Protein AF-A0A2S4PYL5-F1 (afdb_monomer_lite)

Sequence (313 aa):
MLFSLAKVALTSIFATKAASTGLELEQSILTQQAYYDCGSWIVDESLIQNLLYANGMYIENYAVSFQELLYDLEENYWKLIIPEHLCTPKPIHHTRPGSIFYVIIDKLRQIVDVVAQMKNGHYIKCKRVDKSTPESSNLDQNEYSYECGHELFSHEIVQMSANLALAYKGKNKLYLSPYSGPLYSPELDYLMYPLSREKNLHYTGKKPESTYFVVISRAGKIIDVIAKLRRGDFIKCARTTKVPPDIDSDDDLRLGYLCGVLFFDINHLKRTANLAKVKFLKQERRIFPKIYLDDSFTGYLYPLLPNGMFYGG

pLDDT: mean 82.72, std 15.96, range [39.06, 98.06]

Radius of gyration: 27.29 Å; chains: 1; bounding box: 116×65×49 Å

Structure (mmCIF, N/CA/C/O backbone):
data_AF-A0A2S4PYL5-F1
#
_entry.id   AF-A0A2S4PYL5-F1
#
loop_
_atom_site.group_PDB
_atom_site.id
_atom_site.type_symbol
_atom_site.label_atom_id
_atom_site.label_alt_id
_atom_site.label_comp_id
_atom_site.label_asym_id
_atom_site.label_entity_id
_atom_site.label_seq_id
_atom_site.pdbx_PDB_ins_code
_atom_site.Cartn_x
_atom_site.Cartn_y
_atom_site.Cartn_z
_atom_site.occupancy
_atom_site.B_iso_or_equiv
_atom_site.auth_seq_id
_atom_site.auth_comp_id
_atom_site.auth_asym_id
_atom_site.auth_atom_id
_atom_site.pdbx_PDB_model_num
ATOM 1 N N . MET A 1 1 ? -90.545 3.531 16.460 1.00 39.12 1 MET A N 1
ATOM 2 C CA . MET A 1 1 ? -89.912 3.580 15.123 1.00 39.12 1 MET A CA 1
ATOM 3 C C . MET A 1 1 ? -88.452 3.190 15.338 1.00 39.12 1 MET A C 1
ATOM 5 O O . MET A 1 1 ? -87.753 3.956 15.975 1.00 39.12 1 MET A O 1
ATOM 9 N N . LEU A 1 2 ? -88.119 1.895 15.330 1.00 44.12 2 LEU A N 1
ATOM 10 C CA . LEU A 1 2 ? -87.659 1.075 14.187 1.00 44.12 2 LEU A CA 1
ATOM 11 C C . LEU A 1 2 ? -86.358 1.587 13.538 1.00 44.12 2 LEU A C 1
ATOM 13 O O . LEU A 1 2 ? -86.291 2.764 13.222 1.00 44.12 2 LEU A O 1
ATOM 17 N N . PHE A 1 3 ? -85.424 0.642 13.326 1.00 39.06 3 PHE A N 1
ATOM 18 C CA . PHE A 1 3 ? -84.109 0.651 12.642 1.00 39.06 3 PHE A CA 1
ATOM 19 C C . PHE A 1 3 ? -82.916 0.482 13.600 1.00 39.06 3 PHE A C 1
ATOM 21 O O . PHE A 1 3 ? -82.817 1.186 14.592 1.00 39.06 3 PHE A O 1
ATOM 28 N N . SER A 1 4 ? -81.925 -0.381 13.371 1.00 45.03 4 SER A N 1
ATOM 29 C CA . SER A 1 4 ? -81.760 -1.553 12.501 1.00 45.03 4 SER A CA 1
ATOM 30 C C . SER A 1 4 ? -80.464 -2.223 12.982 1.00 45.03 4 SER A C 1
ATOM 32 O O . SER A 1 4 ? -79.415 -1.582 12.994 1.00 45.03 4 SER A O 1
ATOM 34 N N . LEU A 1 5 ? -80.526 -3.478 13.428 1.00 46.25 5 LEU A N 1
ATOM 35 C CA . LEU A 1 5 ? -79.355 -4.267 13.824 1.00 46.25 5 LEU A CA 1
ATOM 36 C C . LEU A 1 5 ? -78.730 -4.884 12.566 1.00 46.25 5 LEU A C 1
ATOM 38 O O . LEU A 1 5 ? -79.245 -5.864 12.029 1.00 46.25 5 LEU A O 1
ATOM 42 N N . ALA A 1 6 ? -77.620 -4.319 12.095 1.00 47.50 6 ALA A N 1
ATOM 43 C CA . ALA A 1 6 ? -76.823 -4.900 11.021 1.00 47.50 6 ALA A CA 1
ATOM 44 C C . ALA A 1 6 ? -75.985 -6.074 11.560 1.00 47.50 6 ALA A C 1
ATOM 46 O O . ALA A 1 6 ? -74.983 -5.885 12.248 1.00 47.50 6 ALA A O 1
ATOM 47 N N . LYS A 1 7 ? -76.404 -7.305 11.246 1.00 44.97 7 LYS A N 1
ATOM 48 C CA . LYS A 1 7 ? -75.592 -8.519 11.400 1.00 44.97 7 LYS A CA 1
ATOM 49 C C . LYS A 1 7 ? -74.571 -8.580 10.263 1.00 44.97 7 LYS A C 1
ATOM 51 O O . LYS A 1 7 ? -74.937 -8.864 9.127 1.00 44.97 7 LYS A O 1
ATOM 56 N N . VAL A 1 8 ? -73.298 -8.354 10.573 1.00 54.03 8 VAL A N 1
ATOM 57 C CA . VAL A 1 8 ? -72.185 -8.659 9.665 1.00 54.03 8 VAL A CA 1
ATOM 58 C C . VAL A 1 8 ? -71.783 -10.115 9.893 1.00 54.03 8 VAL A C 1
ATOM 60 O O . VAL A 1 8 ? -71.223 -10.461 10.930 1.00 54.03 8 VAL A O 1
ATOM 63 N N . ALA A 1 9 ? -72.120 -10.982 8.940 1.00 50.25 9 ALA A N 1
ATOM 64 C CA . ALA A 1 9 ? -71.656 -12.362 8.901 1.00 50.25 9 ALA A CA 1
ATOM 65 C C . ALA A 1 9 ? -70.258 -12.398 8.265 1.00 50.25 9 ALA A C 1
ATOM 67 O O . ALA A 1 9 ? -70.121 -12.259 7.051 1.00 50.25 9 ALA A O 1
ATOM 68 N N . LEU A 1 10 ? -69.219 -12.560 9.089 1.00 53.78 10 LEU A N 1
ATOM 69 C CA . LEU A 1 10 ? -67.855 -12.790 8.617 1.00 53.78 10 LEU A CA 1
ATOM 70 C C . LEU A 1 10 ? -67.715 -14.272 8.239 1.00 53.78 10 LEU A C 1
ATOM 72 O O . LEU A 1 10 ? -67.708 -15.152 9.098 1.00 53.78 10 LEU A O 1
ATOM 76 N N . THR A 1 11 ? -67.653 -14.554 6.942 1.00 47.09 11 THR A N 1
ATOM 77 C CA . THR A 1 11 ? -67.359 -15.885 6.404 1.00 47.09 11 THR A CA 1
ATOM 78 C C . THR A 1 11 ? -65.844 -16.066 6.347 1.00 47.09 11 THR A C 1
ATOM 80 O O . THR A 1 11 ? -65.168 -15.546 5.465 1.00 47.09 11 THR A O 1
ATOM 83 N N . SER A 1 12 ? -65.296 -16.795 7.317 1.00 48.53 12 SER A N 1
ATOM 84 C CA . SER A 1 12 ? -63.882 -17.176 7.344 1.00 48.53 12 SER A CA 1
ATOM 85 C C . SER A 1 12 ? -63.639 -18.335 6.374 1.00 48.53 12 SER A C 1
ATOM 87 O O . SER A 1 12 ? -63.931 -19.489 6.685 1.00 48.53 12 SER A O 1
ATOM 89 N N . ILE A 1 13 ? -63.111 -18.034 5.187 1.00 54.12 13 ILE A N 1
ATOM 90 C CA . ILE A 1 13 ? -62.643 -19.044 4.231 1.00 54.12 13 ILE A CA 1
ATOM 91 C C . ILE A 1 13 ? -61.271 -19.539 4.706 1.00 54.12 13 ILE A C 1
ATOM 93 O O . ILE A 1 13 ? -60.255 -18.872 4.521 1.00 54.12 13 ILE A O 1
ATOM 97 N N . PHE A 1 14 ? -61.236 -20.718 5.327 1.00 44.91 14 PHE A N 1
ATOM 98 C CA . PHE A 1 14 ? -59.993 -21.443 5.586 1.00 44.91 14 PHE A CA 1
ATOM 99 C C . PHE A 1 14 ? -59.536 -22.130 4.296 1.00 44.91 14 PHE A C 1
ATOM 101 O O . PHE A 1 14 ? -59.962 -23.239 3.978 1.00 44.91 14 PHE A O 1
ATOM 108 N N . ALA A 1 15 ? -58.658 -21.465 3.546 1.00 50.47 15 ALA A N 1
ATOM 109 C CA . ALA A 1 15 ? -57.910 -22.101 2.472 1.00 50.47 15 ALA A CA 1
ATOM 110 C C . ALA A 1 15 ? -56.861 -23.044 3.086 1.00 50.47 15 ALA A C 1
ATOM 112 O O . ALA A 1 15 ? -55.802 -22.620 3.550 1.00 50.47 15 ALA A O 1
ATOM 113 N N . THR A 1 16 ? -57.172 -24.338 3.112 1.00 47.84 16 THR A N 1
ATOM 114 C CA . THR A 1 16 ? -56.236 -25.414 3.452 1.00 47.84 16 THR A CA 1
ATOM 115 C C . THR A 1 16 ? -55.222 -25.539 2.318 1.00 47.84 16 THR A C 1
ATOM 117 O O . THR A 1 16 ? -55.443 -26.211 1.314 1.00 47.84 16 THR A O 1
ATOM 120 N N . LYS A 1 17 ? -54.100 -24.826 2.450 1.00 48.47 17 LYS A N 1
ATOM 121 C CA . LYS A 1 17 ? -52.964 -24.943 1.537 1.00 48.47 17 LYS A CA 1
ATOM 122 C C . LYS A 1 17 ? -52.296 -26.292 1.805 1.00 48.47 17 LYS A C 1
ATOM 124 O O . LYS A 1 17 ? -51.681 -26.483 2.851 1.00 48.47 17 LYS A O 1
ATOM 129 N N . ALA A 1 18 ? -52.483 -27.237 0.888 1.00 50.00 18 ALA A N 1
ATOM 130 C CA . ALA A 1 18 ? -51.821 -28.532 0.919 1.00 50.00 18 ALA A CA 1
ATOM 131 C C . ALA A 1 18 ? -50.300 -28.320 0.976 1.00 50.00 18 ALA A C 1
ATOM 133 O O . ALA A 1 18 ? -49.710 -27.721 0.074 1.00 50.00 18 ALA A O 1
ATOM 134 N N . ALA A 1 19 ? -49.684 -28.780 2.064 1.00 48.00 19 ALA A N 1
ATOM 135 C CA . ALA A 1 19 ? -48.243 -28.849 2.210 1.00 48.00 19 ALA A CA 1
ATOM 136 C C . ALA A 1 19 ? -47.723 -29.908 1.232 1.00 48.00 19 ALA A C 1
ATOM 138 O O . ALA A 1 19 ? -47.724 -31.103 1.517 1.00 48.00 19 ALA A O 1
ATOM 139 N N . SER A 1 20 ? -47.329 -29.456 0.044 1.00 47.75 20 SER A N 1
ATOM 140 C CA . SER A 1 20 ? -46.485 -30.231 -0.851 1.00 47.75 20 SER A CA 1
ATOM 141 C C . SER A 1 20 ? -45.131 -30.390 -0.169 1.00 47.75 20 SER A C 1
ATOM 143 O O . SER A 1 20 ? -44.307 -29.480 -0.197 1.00 47.75 20 SER A O 1
ATOM 145 N N . THR A 1 21 ? -44.897 -31.550 0.442 1.00 51.47 21 THR A N 1
ATOM 146 C CA . THR A 1 21 ? -43.567 -32.081 0.779 1.00 51.47 21 THR A CA 1
ATOM 147 C C . THR A 1 21 ? -42.827 -32.468 -0.505 1.00 51.47 21 THR A C 1
ATOM 149 O O . THR A 1 21 ? -42.386 -33.603 -0.684 1.00 51.47 21 THR A O 1
ATOM 152 N N . GLY A 1 22 ? -42.750 -31.518 -1.436 1.00 51.88 22 GLY A N 1
ATOM 153 C CA . GLY A 1 22 ? -41.821 -31.546 -2.544 1.00 51.88 22 GLY A CA 1
ATOM 154 C C . GLY A 1 22 ? -40.462 -31.262 -1.945 1.00 51.88 22 GLY A C 1
ATOM 155 O O . GLY A 1 22 ? -40.212 -30.167 -1.455 1.00 51.88 22 GLY A O 1
ATOM 156 N N . LEU A 1 23 ? -39.644 -32.302 -1.916 1.00 48.50 23 LEU A N 1
ATOM 157 C CA . LEU A 1 23 ? -38.241 -32.293 -1.567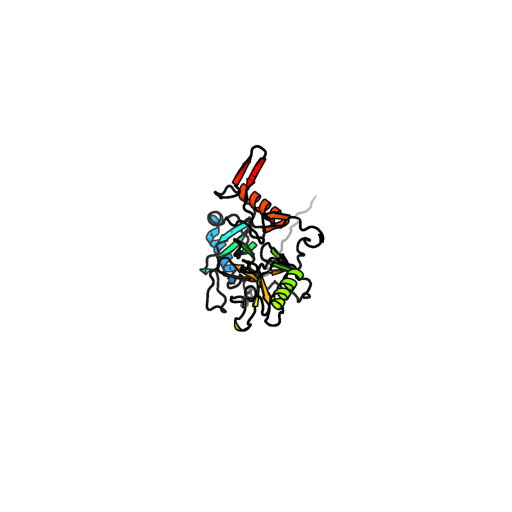 1.00 48.50 23 LEU A CA 1
ATOM 158 C C . LEU A 1 23 ? -37.505 -31.375 -2.565 1.00 48.50 23 LEU A C 1
ATOM 160 O O . LEU A 1 23 ? -36.831 -31.847 -3.477 1.00 48.50 23 LEU A O 1
ATOM 164 N N . GLU A 1 24 ? -37.670 -30.058 -2.432 1.00 47.97 24 GLU A N 1
ATOM 165 C CA . GLU A 1 24 ? -36.707 -29.087 -2.934 1.00 47.97 24 GLU A CA 1
ATOM 166 C C . GLU A 1 24 ? -35.453 -29.301 -2.096 1.00 47.97 24 GLU A C 1
ATOM 168 O O . GLU A 1 24 ? -35.180 -28.640 -1.097 1.00 47.97 24 GLU A O 1
ATOM 173 N N . LEU A 1 25 ? -34.675 -30.292 -2.522 1.00 51.00 25 LEU A N 1
ATOM 174 C CA . LEU A 1 25 ? -33.238 -30.204 -2.460 1.00 51.00 25 LEU A CA 1
ATOM 175 C C . LEU A 1 25 ? -32.886 -28.975 -3.309 1.00 51.00 25 LEU A C 1
ATOM 177 O O . LEU A 1 25 ? -32.493 -29.103 -4.468 1.00 51.00 25 LEU A O 1
ATOM 181 N N . GLU A 1 26 ? -33.114 -27.778 -2.756 1.00 50.88 26 GLU A N 1
ATOM 182 C CA . GLU A 1 26 ? -32.393 -26.583 -3.142 1.00 50.88 26 GLU A CA 1
ATOM 183 C C . GLU A 1 26 ? -30.938 -27.022 -3.070 1.00 50.88 26 GLU A C 1
ATOM 185 O O . GLU A 1 26 ? -30.333 -27.133 -1.999 1.00 50.88 26 GLU A O 1
ATOM 190 N N . GLN A 1 27 ? -30.380 -27.367 -4.230 1.00 50.34 27 GLN A N 1
ATOM 191 C CA . GLN A 1 27 ? -28.968 -27.208 -4.458 1.00 50.34 27 GLN A CA 1
ATOM 192 C C . GLN A 1 27 ? -28.732 -25.747 -4.130 1.00 50.34 27 GLN A C 1
ATOM 194 O O . GLN A 1 27 ? -28.950 -24.874 -4.964 1.00 50.34 27 GLN A O 1
ATOM 199 N N . SER A 1 28 ? -28.376 -25.508 -2.866 1.00 48.94 28 SER A N 1
ATOM 200 C CA . SER A 1 28 ? -27.613 -24.373 -2.404 1.00 48.94 28 SER A CA 1
ATOM 201 C C . SER A 1 28 ? -26.545 -24.210 -3.462 1.00 48.94 28 SER A C 1
ATOM 203 O O . SER A 1 28 ? -25.573 -24.968 -3.521 1.00 48.94 28 SER A O 1
ATOM 205 N N . ILE A 1 29 ? -26.833 -23.329 -4.421 1.00 52.38 29 ILE A N 1
ATOM 206 C CA . ILE A 1 29 ? -25.886 -22.888 -5.417 1.00 52.38 29 ILE A CA 1
ATOM 207 C C . ILE A 1 29 ? -24.816 -22.319 -4.529 1.00 52.38 29 ILE A C 1
ATOM 209 O O . ILE A 1 29 ? -25.029 -21.248 -3.968 1.00 52.38 29 ILE A O 1
ATOM 213 N N . LEU A 1 30 ? -23.754 -23.099 -4.312 1.00 58.22 30 LEU A N 1
ATOM 214 C CA . LEU A 1 30 ? -22.681 -22.781 -3.395 1.00 58.22 30 LEU A CA 1
ATOM 215 C C . LEU A 1 30 ? -22.199 -21.408 -3.847 1.00 58.22 30 LEU A C 1
ATOM 217 O O . LEU A 1 30 ? -21.529 -21.245 -4.878 1.00 58.22 30 LEU A O 1
ATOM 221 N N . THR A 1 31 ? -22.695 -20.373 -3.178 1.00 68.50 31 THR A N 1
ATOM 222 C CA . THR A 1 31 ? -22.336 -19.003 -3.465 1.00 68.50 31 THR A CA 1
ATOM 223 C C . THR A 1 31 ? -20.924 -18.939 -2.968 1.00 68.50 31 THR A C 1
ATOM 225 O O . THR A 1 31 ? -20.691 -18.831 -1.769 1.00 68.50 31 THR A O 1
ATOM 228 N N . GLN A 1 32 ? -20.006 -19.183 -3.905 1.00 74.75 32 GLN A N 1
ATOM 229 C CA . GLN A 1 32 ? -18.575 -19.070 -3.734 1.00 74.75 32 GLN A CA 1
ATOM 230 C C . GLN A 1 32 ? -18.342 -17.833 -2.882 1.00 74.75 32 GLN A C 1
ATOM 232 O O . GLN A 1 32 ? -18.738 -16.729 -3.269 1.00 74.75 32 GLN A O 1
ATOM 237 N N . GLN A 1 33 ? -17.882 -18.084 -1.661 1.00 90.12 33 GLN A N 1
ATOM 238 C CA . GLN A 1 33 ? -17.800 -17.061 -0.638 1.00 90.12 33 GLN A CA 1
ATOM 239 C C . GLN A 1 33 ? -16.805 -16.001 -1.098 1.00 90.12 33 GLN A C 1
ATOM 241 O O . GLN A 1 33 ? -15.836 -16.310 -1.797 1.00 90.12 33 GLN A O 1
ATOM 246 N N . ALA A 1 34 ? -17.075 -14.749 -0.737 1.00 95.06 34 ALA A N 1
ATOM 247 C CA . ALA A 1 34 ? -16.138 -13.673 -0.992 1.00 95.06 34 ALA A CA 1
ATOM 248 C C . ALA A 1 34 ? -14.834 -13.925 -0.222 1.00 95.06 34 ALA A C 1
ATOM 250 O O . ALA A 1 34 ? -14.838 -14.442 0.900 1.00 95.06 34 ALA A O 1
ATOM 251 N N . TYR A 1 35 ? -13.719 -13.553 -0.835 1.00 96.50 35 TYR A N 1
ATOM 252 C CA . TYR A 1 35 ? -12.401 -13.640 -0.221 1.00 96.50 35 TYR A CA 1
ATOM 253 C C . TYR A 1 35 ? -11.552 -12.433 -0.609 1.00 96.50 35 TYR A C 1
ATOM 255 O O . TYR A 1 35 ? -11.852 -11.715 -1.561 1.00 96.50 35 TYR A O 1
ATOM 263 N N . TYR A 1 36 ? -10.466 -12.216 0.119 1.00 97.00 36 TYR A N 1
ATOM 264 C CA . TYR A 1 36 ? -9.502 -11.158 -0.148 1.00 97.00 36 TYR A CA 1
ATOM 265 C C . TYR A 1 36 ? -8.207 -11.761 -0.687 1.00 97.00 36 TYR A C 1
ATOM 267 O O . TYR A 1 36 ? -7.589 -12.612 -0.049 1.00 97.00 36 TYR A O 1
ATOM 275 N N . ASP A 1 37 ? -7.785 -11.310 -1.865 1.00 95.81 37 ASP A N 1
ATOM 276 C CA . ASP A 1 37 ? -6.481 -11.601 -2.446 1.00 95.81 37 ASP A CA 1
ATOM 277 C C . ASP A 1 37 ? -5.451 -10.583 -1.936 1.00 95.81 37 ASP A C 1
ATOM 279 O O . ASP A 1 37 ? -5.440 -9.413 -2.332 1.00 95.81 37 ASP A O 1
ATOM 283 N N . CYS A 1 38 ? -4.579 -11.050 -1.047 1.00 96.50 38 CYS A N 1
ATOM 284 C CA . CYS A 1 38 ? -3.544 -10.264 -0.390 1.00 96.50 38 CYS A CA 1
ATOM 285 C C . CYS A 1 38 ? -2.132 -10.568 -0.928 1.00 96.50 38 CYS A C 1
ATOM 287 O O . CYS A 1 38 ? -1.152 -10.504 -0.183 1.00 96.50 38 CYS A O 1
ATOM 289 N N . GLY A 1 39 ? -2.002 -10.933 -2.208 1.00 93.88 39 GLY A N 1
ATOM 290 C CA . GLY A 1 39 ? -0.717 -11.278 -2.820 1.00 93.88 39 GLY A CA 1
ATOM 291 C C . GLY A 1 39 ? -0.474 -12.785 -2.802 1.00 93.88 39 GLY A C 1
ATOM 292 O O . GLY A 1 39 ? -1.128 -13.504 -3.558 1.00 93.88 39 GLY A O 1
ATOM 293 N N . SER A 1 40 ? 0.434 -13.285 -1.954 1.00 93.50 40 SER A N 1
ATOM 294 C CA . SER A 1 40 ? 0.630 -14.743 -1.771 1.00 93.50 40 SER A CA 1
ATOM 295 C C . SER A 1 40 ? -0.489 -15.432 -1.006 1.00 93.50 40 SER A C 1
ATOM 297 O O . SER A 1 40 ? -0.486 -16.655 -0.892 1.00 93.50 40 SER A O 1
ATOM 299 N N . TRP A 1 41 ? -1.383 -14.662 -0.396 1.00 95.69 41 TRP A N 1
ATOM 300 C CA . TRP A 1 41 ? -2.314 -15.148 0.611 1.00 95.69 41 TRP A CA 1
ATOM 301 C C . TRP A 1 41 ? -3.747 -14.837 0.209 1.00 95.69 41 TRP A C 1
ATOM 303 O O . TRP A 1 41 ? -4.027 -13.800 -0.393 1.00 95.69 41 TRP A O 1
ATOM 313 N N . ILE A 1 42 ? -4.637 -15.751 0.565 1.00 95.75 42 ILE A N 1
ATOM 314 C CA . ILE A 1 42 ? -6.082 -15.600 0.475 1.00 95.75 42 ILE A CA 1
ATOM 315 C C . ILE A 1 42 ? -6.623 -15.521 1.899 1.00 95.75 42 ILE A C 1
ATOM 317 O O . ILE A 1 42 ? -6.206 -16.295 2.762 1.00 95.75 42 ILE A O 1
ATOM 321 N N . VAL A 1 43 ? -7.535 -14.585 2.141 1.00 96.94 43 VAL A N 1
ATOM 322 C CA . VAL A 1 43 ? -8.260 -14.482 3.409 1.00 96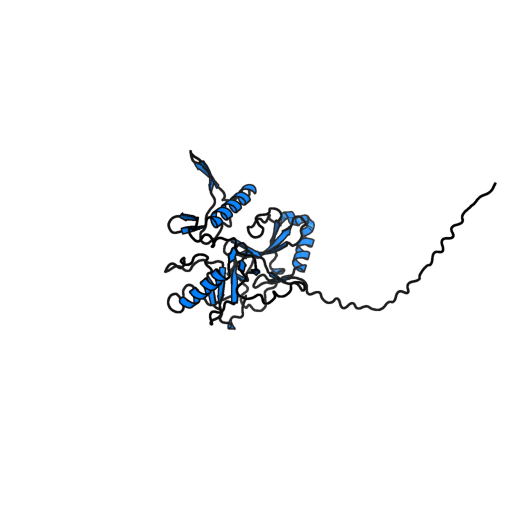.94 43 VAL A CA 1
ATOM 323 C C . VAL A 1 43 ? -9.752 -14.592 3.136 1.00 96.94 43 VAL A C 1
ATOM 325 O O . VAL A 1 43 ? -10.328 -13.718 2.489 1.00 96.94 43 VAL A O 1
ATOM 328 N N . ASP A 1 44 ? -10.375 -15.661 3.620 1.00 96.88 44 ASP A N 1
ATOM 329 C CA . ASP A 1 44 ? -11.803 -15.895 3.418 1.00 96.88 44 ASP A CA 1
ATOM 330 C C . ASP A 1 44 ? -12.635 -14.959 4.303 1.00 96.88 44 ASP A C 1
ATOM 332 O O . ASP A 1 44 ? -12.426 -14.866 5.516 1.00 96.88 44 ASP A O 1
ATOM 336 N N . GLU A 1 45 ? -13.610 -14.268 3.707 1.00 96.69 45 GLU A N 1
ATOM 337 C CA . GLU A 1 45 ? -14.425 -13.284 4.429 1.00 96.69 45 GLU A CA 1
ATOM 338 C C . GLU A 1 45 ? -15.249 -13.946 5.546 1.00 96.69 45 GLU A C 1
ATOM 340 O O . GLU A 1 45 ? -15.406 -13.375 6.625 1.00 96.69 45 GLU A O 1
ATOM 345 N N . SER A 1 46 ? -15.697 -15.189 5.344 1.00 96.38 46 SER A N 1
ATOM 346 C CA . SER A 1 46 ? -16.429 -15.968 6.351 1.00 96.38 46 SER A CA 1
ATOM 347 C C . SER A 1 46 ? -15.593 -16.260 7.603 1.00 96.38 46 SER A C 1
ATOM 349 O O . SER A 1 46 ? -16.113 -16.225 8.719 1.00 96.38 46 SER A O 1
ATOM 351 N N . LEU A 1 47 ? -14.281 -16.478 7.456 1.00 96.81 47 LEU A N 1
ATOM 352 C CA . LEU A 1 47 ? -13.372 -16.660 8.589 1.00 96.81 47 LEU A CA 1
ATOM 353 C C . LEU A 1 47 ? -13.184 -15.357 9.373 1.00 96.81 47 LEU A C 1
ATOM 355 O O . LEU A 1 47 ? -13.140 -15.384 10.604 1.00 96.81 47 LEU A O 1
ATOM 359 N N . ILE A 1 48 ? -13.138 -14.214 8.683 1.00 96.88 48 ILE A N 1
ATOM 360 C CA . ILE A 1 48 ? -13.102 -12.893 9.324 1.00 96.88 48 ILE A CA 1
ATOM 361 C C . ILE A 1 48 ? -14.411 -12.633 10.077 1.00 96.88 48 ILE A C 1
ATOM 363 O O . ILE A 1 48 ? -14.381 -12.185 11.220 1.00 96.88 48 ILE A O 1
ATOM 367 N N . GLN A 1 49 ? -15.562 -12.945 9.482 1.00 96.38 49 GLN A N 1
ATOM 368 C CA . GLN A 1 49 ? -16.860 -12.800 10.145 1.00 96.38 49 GLN A CA 1
ATOM 369 C C . GLN A 1 49 ? -16.939 -13.657 11.414 1.00 96.38 49 GLN A C 1
ATOM 371 O O . GLN A 1 49 ? -17.341 -13.156 12.464 1.00 96.38 49 GLN A O 1
ATOM 376 N N . ASN A 1 50 ? -16.471 -14.908 11.356 1.00 96.19 50 ASN A N 1
ATOM 377 C CA . ASN A 1 50 ? -16.383 -15.781 12.528 1.00 96.19 50 ASN A CA 1
ATOM 378 C C . ASN A 1 50 ? -15.453 -15.202 13.605 1.00 96.19 50 ASN A C 1
ATOM 380 O O . ASN A 1 50 ? -15.798 -15.223 14.787 1.00 96.19 50 ASN A O 1
ATOM 384 N N . LEU A 1 51 ? -14.302 -14.644 13.208 1.00 95.69 51 LEU A N 1
ATOM 385 C CA . LEU A 1 51 ? -13.378 -13.956 14.113 1.00 95.69 51 LEU A CA 1
ATOM 386 C C . LEU A 1 51 ? -14.049 -12.757 14.803 1.00 95.69 51 LEU A C 1
ATOM 388 O O . LEU A 1 51 ? -13.903 -12.588 16.013 1.00 95.69 51 LEU A O 1
ATOM 392 N N . LEU A 1 52 ? -14.778 -11.922 14.060 1.00 95.31 52 LEU A N 1
ATOM 393 C CA . LEU A 1 52 ? -15.473 -10.757 14.613 1.00 95.31 52 LEU A CA 1
ATOM 394 C C . LEU A 1 52 ? -16.627 -11.174 15.532 1.00 95.31 52 LEU A C 1
ATOM 396 O O . LEU A 1 52 ? -16.774 -10.615 16.617 1.00 95.31 52 LEU A O 1
ATOM 400 N N . TYR A 1 53 ? -17.398 -12.193 15.147 1.00 95.69 53 TYR A N 1
ATOM 401 C CA . TYR A 1 53 ? -18.487 -12.733 15.959 1.00 95.69 53 TYR A CA 1
ATOM 402 C C . TYR A 1 53 ? -17.975 -13.312 17.284 1.00 95.69 53 TYR A C 1
ATOM 404 O O . TYR A 1 53 ? -18.471 -12.950 18.351 1.00 95.69 53 TYR A O 1
ATOM 412 N N . ALA A 1 54 ? -16.931 -14.147 17.235 1.00 94.62 54 ALA A N 1
ATOM 413 C CA . ALA A 1 54 ? -16.331 -14.755 18.423 1.00 94.62 54 ALA A CA 1
ATOM 414 C C . ALA A 1 54 ? -15.759 -13.710 19.395 1.00 94.62 54 ALA A C 1
ATOM 416 O O . ALA A 1 54 ? -15.838 -13.881 20.610 1.00 94.62 54 ALA A O 1
ATOM 417 N N . ASN A 1 55 ? -15.223 -12.604 18.871 1.00 90.56 55 ASN A N 1
ATOM 418 C CA . ASN A 1 55 ? -14.680 -11.518 19.681 1.00 90.56 55 ASN A CA 1
ATOM 419 C C . ASN A 1 55 ? -15.729 -10.487 20.120 1.00 90.56 55 ASN A C 1
ATOM 421 O O . ASN A 1 55 ? -15.361 -9.550 20.820 1.00 90.56 55 ASN A O 1
ATOM 425 N N . GLY A 1 56 ? -17.006 -10.638 19.744 1.00 85.19 56 GLY A N 1
ATOM 426 C CA . GLY A 1 56 ? -18.062 -9.618 19.783 1.00 85.19 56 GLY A CA 1
ATOM 427 C C . GLY A 1 56 ? -17.954 -8.550 20.880 1.00 85.19 56 GLY A C 1
ATOM 428 O O . GLY A 1 56 ? -17.766 -7.374 20.573 1.00 85.19 56 GLY A O 1
ATOM 429 N N . MET A 1 57 ? -18.055 -8.919 22.161 1.00 81.50 57 MET A N 1
ATOM 430 C CA . MET A 1 57 ? -18.018 -7.939 23.266 1.00 81.50 57 MET A CA 1
ATOM 431 C C . MET A 1 57 ? -16.620 -7.391 23.588 1.00 81.50 57 MET A C 1
ATOM 433 O O . MET A 1 57 ? -16.503 -6.385 24.276 1.00 81.50 57 MET A O 1
ATOM 437 N N . TYR A 1 58 ? -15.565 -8.028 23.089 1.00 91.44 58 TYR A N 1
ATOM 438 C CA . TYR A 1 58 ? -14.173 -7.729 23.416 1.00 91.44 58 TYR A CA 1
ATOM 439 C C . TYR A 1 58 ? -13.386 -7.133 22.246 1.00 91.44 58 TYR A C 1
ATOM 441 O O . TYR A 1 58 ? -12.187 -6.913 22.391 1.00 91.44 58 TYR A O 1
ATOM 449 N N . ILE A 1 59 ? -14.023 -6.842 21.103 1.00 91.19 59 ILE A N 1
ATOM 450 C CA . ILE A 1 59 ? -13.344 -6.238 19.943 1.00 91.19 59 ILE A CA 1
ATOM 451 C C . ILE A 1 59 ? -12.593 -4.968 20.354 1.00 91.19 59 ILE A C 1
ATOM 453 O O . ILE A 1 59 ? -11.459 -4.782 19.937 1.00 91.19 59 ILE A O 1
ATOM 457 N N . GLU A 1 60 ? -13.165 -4.143 21.230 1.00 90.00 60 GLU A N 1
ATOM 458 C CA . GLU A 1 60 ? -12.549 -2.897 21.713 1.00 90.00 60 GLU A CA 1
ATOM 459 C C . GLU A 1 60 ? -11.237 -3.116 22.487 1.00 90.00 60 GLU A C 1
ATOM 461 O O . GLU A 1 60 ? -10.393 -2.226 22.521 1.00 90.00 60 GLU A O 1
ATOM 466 N N . ASN A 1 61 ? -11.018 -4.313 23.044 1.00 93.50 61 ASN A N 1
ATOM 467 C CA . ASN A 1 61 ? -9.779 -4.656 23.745 1.00 93.50 61 ASN A CA 1
ATOM 468 C C . ASN A 1 61 ? -8.644 -5.056 22.790 1.00 93.50 61 ASN A C 1
ATOM 470 O O . ASN A 1 61 ? -7.476 -5.016 23.175 1.00 93.50 61 ASN A O 1
ATOM 474 N N . TYR A 1 62 ? -8.976 -5.480 21.567 1.00 93.56 62 TYR A N 1
ATOM 475 C CA . TYR A 1 62 ? -8.013 -6.012 20.594 1.00 93.56 62 TYR A CA 1
ATOM 476 C C . TYR A 1 62 ? -7.857 -5.129 19.356 1.00 93.56 62 TYR A C 1
ATOM 478 O O . TYR A 1 62 ? -6.810 -5.149 18.704 1.00 93.56 62 TYR A O 1
ATOM 486 N N . ALA A 1 63 ? -8.897 -4.377 19.008 1.00 94.44 63 ALA A N 1
ATOM 487 C CA . ALA A 1 63 ? -8.900 -3.486 17.872 1.00 94.44 63 ALA A CA 1
ATOM 488 C C . ALA A 1 63 ? -8.166 -2.194 18.230 1.00 94.44 63 ALA A C 1
ATOM 490 O O . ALA A 1 63 ? -8.377 -1.587 19.278 1.00 94.44 63 ALA A O 1
ATOM 491 N N . VAL A 1 64 ? -7.294 -1.758 17.331 1.00 93.75 64 VAL A N 1
ATOM 492 C CA . VAL A 1 64 ? -6.536 -0.518 17.488 1.00 93.75 64 VAL A CA 1
ATOM 493 C C . VAL A 1 64 ? -7.103 0.502 16.519 1.00 93.75 64 VAL A C 1
ATOM 495 O O . VAL A 1 64 ? -7.364 0.172 15.362 1.00 93.75 64 VAL A O 1
ATOM 498 N N . SER A 1 65 ? -7.268 1.751 16.958 1.00 92.50 65 SER A N 1
ATOM 499 C CA . SER A 1 65 ? -7.703 2.820 16.057 1.00 92.50 65 SER A CA 1
ATOM 500 C C . SER A 1 65 ? -6.791 2.918 14.837 1.00 92.50 65 SER A C 1
ATOM 502 O O . SER A 1 65 ? -5.560 2.955 14.941 1.00 92.50 65 SER A O 1
ATOM 504 N N . PHE A 1 66 ? -7.420 2.958 13.670 1.00 92.62 66 PHE A N 1
ATOM 505 C CA . PHE A 1 66 ? -6.767 2.948 12.382 1.00 92.62 66 PHE A CA 1
ATOM 506 C C . PHE A 1 66 ? -7.000 4.280 11.683 1.00 92.62 66 PHE A C 1
ATOM 508 O O . PHE A 1 66 ? -8.111 4.604 11.295 1.00 92.62 66 PHE A O 1
ATOM 515 N N . GLN A 1 67 ? -5.933 5.057 11.550 1.00 89.50 67 GLN A N 1
ATOM 516 C CA . GLN A 1 67 ? -5.932 6.320 10.821 1.00 89.50 67 GLN A CA 1
ATOM 517 C C . GLN A 1 67 ? -4.779 6.260 9.843 1.00 89.50 67 GLN A C 1
ATOM 519 O O . GLN A 1 67 ? -3.618 6.211 10.254 1.00 89.50 67 GLN A O 1
ATOM 524 N N . GLU A 1 68 ? -5.113 6.223 8.565 1.00 89.69 68 GLU A N 1
ATOM 525 C CA . GLU A 1 68 ? -4.144 6.067 7.498 1.00 89.69 68 GLU A CA 1
ATOM 526 C C . GLU A 1 68 ? -4.572 6.892 6.289 1.00 89.69 68 GLU A C 1
ATOM 528 O O . GLU A 1 68 ? -5.766 7.094 6.068 1.00 89.69 68 GLU A O 1
ATOM 533 N N . LEU A 1 69 ? -3.602 7.356 5.496 1.00 87.81 69 LEU A N 1
ATOM 534 C CA . LEU A 1 69 ? -3.865 8.135 4.279 1.00 87.81 69 LEU A CA 1
ATOM 535 C C . LEU A 1 69 ? -4.746 7.373 3.277 1.00 87.81 69 LEU A C 1
ATOM 537 O O . LEU A 1 69 ? -5.442 7.983 2.482 1.00 87.81 69 LEU A O 1
ATOM 541 N N . LEU A 1 70 ? -4.741 6.040 3.351 1.00 89.31 70 LEU A N 1
ATOM 542 C CA . LEU A 1 70 ? -5.598 5.142 2.577 1.00 89.31 70 LEU A CA 1
ATOM 543 C C . LEU A 1 70 ? -7.109 5.356 2.811 1.00 89.31 70 LEU A C 1
ATOM 545 O O . LEU A 1 70 ? -7.912 4.932 1.985 1.00 89.31 70 LEU A O 1
ATOM 549 N N . TYR A 1 71 ? -7.483 5.967 3.938 1.00 88.69 71 TYR A N 1
ATOM 550 C CA . TYR A 1 71 ? -8.864 6.259 4.341 1.00 88.69 71 TYR A CA 1
ATOM 551 C C . TYR A 1 71 ? -9.008 7.727 4.758 1.00 88.69 71 TYR A C 1
ATOM 553 O O . TYR A 1 71 ? -9.682 8.031 5.740 1.00 88.69 71 TYR A O 1
ATOM 561 N N . ASP A 1 72 ? -8.266 8.619 4.094 1.00 87.56 72 ASP A N 1
ATOM 562 C CA . ASP A 1 72 ? -8.322 10.072 4.304 1.00 87.56 72 ASP A CA 1
ATOM 563 C C . ASP A 1 72 ? -8.163 10.515 5.772 1.00 87.56 72 ASP A C 1
ATOM 565 O O . ASP A 1 72 ? -8.602 11.591 6.174 1.00 87.56 72 ASP A O 1
ATOM 569 N N . LEU A 1 73 ? -7.474 9.694 6.577 1.00 83.69 73 LEU A N 1
ATOM 570 C CA . LEU A 1 73 ? -7.240 9.908 8.007 1.00 83.69 73 LEU A CA 1
ATOM 571 C C . LEU A 1 73 ? -8.518 10.006 8.865 1.00 83.69 73 LEU A C 1
ATOM 573 O O . LEU A 1 73 ? -8.464 10.551 9.969 1.00 83.69 73 LEU A O 1
ATOM 577 N N . GLU A 1 74 ? -9.645 9.453 8.412 1.00 88.12 74 GLU A N 1
ATOM 578 C CA . GLU A 1 74 ? -10.869 9.396 9.214 1.00 88.12 74 GLU A CA 1
ATOM 579 C C . GLU A 1 74 ? -10.664 8.590 10.510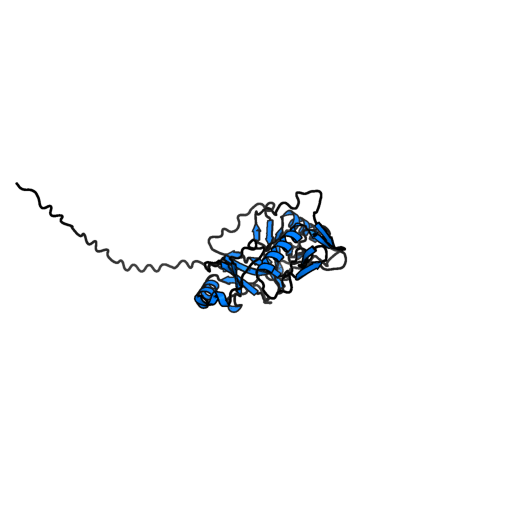 1.00 88.12 74 GLU A C 1
ATOM 581 O O . GLU A 1 74 ? -9.999 7.553 10.543 1.00 88.12 74 GLU A O 1
ATOM 586 N N . GLU A 1 75 ? -11.269 9.045 11.610 1.00 86.00 75 GLU A N 1
ATOM 587 C CA . GLU A 1 75 ? -11.095 8.430 12.937 1.00 86.00 75 GLU A CA 1
ATOM 588 C C . GLU A 1 75 ? -12.034 7.243 13.195 1.00 86.00 75 GLU A C 1
ATOM 590 O O . GLU A 1 75 ? -12.021 6.648 14.272 1.00 86.00 75 GLU A O 1
ATOM 595 N N . ASN A 1 76 ? -12.869 6.910 12.213 1.00 91.25 76 ASN A N 1
ATOM 596 C CA . ASN A 1 76 ? -13.995 5.993 12.370 1.00 91.25 76 ASN A CA 1
ATOM 597 C C . ASN A 1 76 ? -13.630 4.528 12.126 1.00 91.25 76 ASN A C 1
ATOM 599 O O . ASN A 1 76 ? -14.515 3.674 12.169 1.00 91.25 76 ASN A O 1
ATOM 603 N N . TYR A 1 77 ? -12.354 4.251 11.868 1.00 95.25 77 TYR A N 1
ATOM 604 C CA . TYR A 1 77 ? -11.881 2.920 11.542 1.00 95.25 77 TYR A CA 1
ATOM 605 C C . TYR A 1 77 ? -11.040 2.337 12.667 1.00 95.25 77 TYR A C 1
ATOM 607 O O . TYR A 1 77 ? -10.223 3.007 13.311 1.00 95.25 77 TYR A O 1
ATOM 615 N N . TRP A 1 78 ? -11.201 1.036 12.856 1.00 95.94 78 TRP A N 1
ATOM 616 C CA . TRP A 1 78 ? -10.339 0.229 13.699 1.00 95.94 78 TRP A CA 1
ATOM 617 C C . TRP A 1 78 ? -9.715 -0.879 12.868 1.00 95.94 78 TRP A C 1
ATOM 619 O O . TRP A 1 78 ? -10.311 -1.371 11.912 1.00 95.94 78 TRP A O 1
ATOM 629 N N . LYS A 1 79 ? -8.502 -1.282 13.239 1.00 96.62 79 LYS A N 1
ATOM 630 C CA . LYS A 1 79 ? -7.832 -2.442 12.663 1.00 96.62 79 LYS A CA 1
ATOM 631 C C . LYS A 1 79 ? -7.714 -3.550 13.692 1.00 96.62 79 LYS A C 1
ATOM 633 O O . LYS A 1 79 ? -7.389 -3.297 14.852 1.00 96.62 79 LYS A O 1
ATOM 638 N N . LEU A 1 80 ? -7.883 -4.781 13.239 1.00 96.88 80 LEU A N 1
ATOM 639 C CA . LEU A 1 80 ? -7.666 -5.987 14.026 1.00 96.88 80 LEU A CA 1
ATOM 640 C C . LEU A 1 80 ? -6.708 -6.906 13.266 1.00 96.88 80 LEU A C 1
ATOM 642 O O . LEU A 1 80 ? -6.845 -7.074 12.057 1.00 96.88 80 LEU A O 1
ATOM 646 N N . ILE A 1 81 ? -5.719 -7.475 13.958 1.00 97.31 81 ILE A N 1
ATOM 647 C CA . ILE A 1 81 ? -4.795 -8.445 13.353 1.00 97.31 81 ILE A CA 1
ATOM 648 C C . ILE A 1 81 ? -5.583 -9.699 12.974 1.00 97.31 81 ILE A C 1
ATOM 650 O O . ILE A 1 81 ? -6.303 -10.245 13.806 1.00 97.31 81 ILE A O 1
ATOM 654 N N . ILE A 1 82 ? -5.404 -10.176 11.744 1.00 97.31 82 ILE A N 1
ATOM 655 C CA . ILE A 1 82 ? -5.948 -11.458 11.298 1.00 97.31 82 ILE A CA 1
ATOM 656 C C . ILE A 1 82 ? -4.929 -12.546 11.668 1.00 97.31 82 ILE A C 1
ATOM 658 O O . ILE A 1 82 ? -3.785 -12.484 11.204 1.00 97.31 82 ILE A O 1
ATOM 662 N N . PRO A 1 83 ? -5.293 -13.525 12.518 1.00 96.50 83 PRO A N 1
ATOM 663 C CA . PRO A 1 83 ? -4.411 -14.637 12.845 1.00 96.50 83 PRO A CA 1
ATOM 664 C C . PRO A 1 83 ? -3.975 -15.411 11.597 1.00 96.50 83 PRO A C 1
ATOM 666 O O . PRO A 1 83 ? -4.787 -15.691 10.721 1.00 96.50 83 PRO A O 1
ATOM 669 N N . GLU A 1 84 ? -2.708 -15.824 11.544 1.00 95.44 84 GLU A N 1
ATOM 670 C CA . GLU A 1 84 ? -2.124 -16.493 10.368 1.00 95.44 84 GLU A CA 1
ATOM 671 C C . GLU A 1 84 ? -2.867 -17.777 9.961 1.00 95.44 84 GLU A C 1
ATOM 673 O O . GLU A 1 84 ? -2.966 -18.074 8.778 1.00 95.44 84 GLU A O 1
ATOM 678 N N . HIS A 1 85 ? -3.447 -18.509 10.917 1.00 95.06 85 HIS A N 1
ATOM 679 C CA . HIS A 1 85 ? -4.210 -19.731 10.640 1.00 95.06 85 HIS A CA 1
ATOM 680 C C . HIS A 1 85 ? -5.553 -19.486 9.929 1.00 95.06 85 HIS A C 1
ATOM 682 O O . HIS A 1 85 ? -6.174 -20.446 9.484 1.00 95.06 85 HIS A O 1
ATOM 688 N N . LEU A 1 86 ? -6.007 -18.230 9.832 1.00 96.31 86 LEU A N 1
ATOM 689 C CA . LEU A 1 86 ? -7.173 -17.835 9.032 1.00 96.31 86 LEU A CA 1
ATOM 690 C C . LEU A 1 86 ? -6.786 -17.402 7.609 1.00 96.31 86 LEU A C 1
ATOM 692 O O . LEU A 1 86 ? -7.648 -16.995 6.833 1.00 96.31 86 LEU A O 1
ATOM 696 N N . CYS A 1 87 ? -5.497 -17.462 7.273 1.00 96.12 87 CYS A N 1
ATOM 697 C CA . CYS A 1 87 ? -4.965 -17.098 5.971 1.00 96.12 87 CYS A CA 1
ATOM 698 C C . CYS A 1 87 ? -4.507 -18.361 5.236 1.00 96.12 87 CYS A C 1
ATOM 700 O O . CYS A 1 87 ? -3.737 -19.166 5.764 1.00 96.12 87 CYS A O 1
ATOM 702 N N . THR A 1 88 ? -4.913 -18.499 3.979 1.00 94.94 88 THR A N 1
ATOM 703 C CA . THR A 1 88 ? -4.545 -19.636 3.132 1.00 94.94 88 THR A CA 1
ATOM 704 C C . THR A 1 88 ? -3.456 -19.208 2.14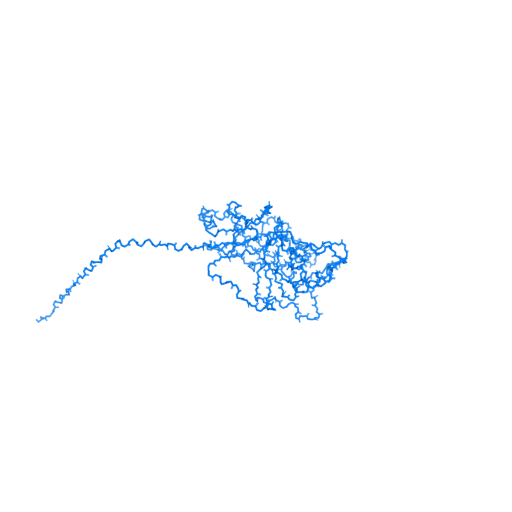5 1.00 94.94 88 THR A C 1
ATOM 706 O O . THR A 1 88 ? -3.696 -18.315 1.328 1.00 94.94 88 THR A O 1
ATOM 709 N N . PRO A 1 89 ? -2.248 -19.800 2.179 1.00 93.69 89 PRO A N 1
ATOM 710 C CA . PRO A 1 89 ? -1.218 -19.486 1.197 1.00 93.69 89 PRO A CA 1
ATOM 711 C C . PRO A 1 89 ? -1.604 -20.050 -0.177 1.00 93.69 89 PRO A C 1
ATOM 713 O O . PRO A 1 89 ? -2.115 -21.166 -0.286 1.00 93.69 89 PRO A O 1
ATOM 716 N N . LYS A 1 90 ? -1.322 -19.302 -1.244 1.00 92.00 90 LYS A N 1
ATOM 717 C CA . LYS A 1 90 ? -1.527 -19.758 -2.622 1.00 92.00 90 LYS A CA 1
ATOM 718 C C . LYS A 1 90 ? -0.567 -20.910 -2.964 1.00 92.00 90 LYS A C 1
ATOM 720 O O . LYS A 1 90 ? 0.580 -20.912 -2.513 1.00 92.00 90 LYS A O 1
ATOM 725 N N . PRO A 1 91 ? -0.995 -21.873 -3.802 1.00 85.75 91 PRO A N 1
ATOM 726 C CA . PRO A 1 91 ? -0.243 -23.103 -4.069 1.00 85.75 91 PRO A CA 1
ATOM 727 C C . PRO A 1 91 ? 1.038 -22.903 -4.890 1.00 85.75 91 PRO A C 1
ATOM 729 O O . PRO A 1 91 ? 1.846 -23.817 -4.991 1.00 85.75 91 PRO A O 1
ATOM 732 N N . ILE A 1 92 ? 1.255 -21.721 -5.469 1.00 76.19 92 ILE A N 1
ATOM 733 C CA . ILE A 1 92 ? 2.341 -21.452 -6.425 1.00 76.19 92 ILE A CA 1
ATOM 734 C C . ILE A 1 92 ? 3.722 -21.359 -5.712 1.00 76.19 92 ILE A C 1
ATOM 736 O O . ILE A 1 92 ? 4.730 -21.035 -6.337 1.00 76.19 92 ILE A O 1
ATOM 740 N N . HIS A 1 93 ? 3.821 -21.619 -4.396 1.00 63.53 93 HIS A N 1
ATOM 741 C CA . HIS A 1 93 ? 4.982 -21.205 -3.591 1.00 63.53 93 HIS A CA 1
ATOM 742 C C . HIS A 1 93 ? 5.651 -22.324 -2.784 1.00 63.53 93 HIS A C 1
ATOM 744 O O . HIS A 1 93 ? 5.054 -22.922 -1.892 1.00 63.53 93 HIS A O 1
ATOM 750 N N . HIS A 1 94 ? 6.952 -22.521 -3.033 1.00 68.88 94 HIS A N 1
ATOM 751 C CA . HIS A 1 94 ? 7.842 -23.336 -2.192 1.00 68.88 94 HIS A CA 1
ATOM 752 C C . HIS A 1 94 ? 8.376 -22.575 -0.969 1.00 68.88 94 HIS A C 1
ATOM 754 O O . HIS A 1 94 ? 8.781 -23.184 0.018 1.00 68.88 94 HIS A O 1
ATOM 760 N N . THR A 1 95 ? 8.359 -21.244 -1.006 1.00 72.69 95 THR A N 1
ATOM 761 C CA . THR A 1 95 ? 8.715 -20.373 0.117 1.00 72.69 95 THR A CA 1
ATOM 762 C C . THR A 1 95 ? 7.471 -19.630 0.580 1.00 72.69 95 THR A C 1
ATOM 764 O O . THR A 1 95 ? 6.787 -19.011 -0.223 1.00 72.69 95 THR A O 1
ATOM 767 N N . ARG A 1 96 ? 7.161 -19.696 1.880 1.00 76.44 96 ARG A N 1
ATOM 768 C CA . ARG A 1 96 ? 6.061 -18.938 2.494 1.00 76.44 96 ARG A CA 1
ATOM 769 C C . ARG A 1 96 ? 6.607 -17.603 2.997 1.00 76.44 96 ARG A C 1
ATOM 771 O O . ARG A 1 96 ? 7.143 -17.572 4.108 1.00 76.44 96 ARG A O 1
ATOM 778 N N . PRO A 1 97 ? 6.545 -16.505 2.222 1.00 78.75 97 PRO A N 1
ATOM 779 C CA . PRO A 1 97 ? 6.845 -15.207 2.791 1.00 78.75 97 PRO A CA 1
ATOM 780 C C . PRO A 1 97 ? 5.782 -14.923 3.855 1.00 78.75 97 PRO A C 1
ATOM 782 O O . PRO A 1 97 ? 4.581 -14.941 3.580 1.00 78.75 97 PRO A O 1
ATOM 785 N N . GLY A 1 98 ? 6.215 -14.721 5.098 1.00 83.62 98 GLY A N 1
ATOM 786 C CA . GLY A 1 98 ? 5.287 -14.319 6.148 1.00 83.62 98 GLY A CA 1
ATOM 787 C C . GLY A 1 98 ? 4.691 -12.961 5.790 1.00 83.62 98 GLY A C 1
ATOM 788 O O . GLY A 1 98 ? 5.405 -12.107 5.289 1.00 83.62 98 GLY A O 1
ATOM 789 N N . SER A 1 99 ? 3.424 -12.726 6.096 1.00 86.94 99 SER A N 1
ATOM 790 C CA . SER A 1 99 ? 2.780 -11.412 5.982 1.00 86.94 99 SER A CA 1
ATOM 791 C C . SER A 1 99 ? 1.875 -11.209 7.196 1.00 86.94 99 SER A C 1
ATOM 793 O O . SER A 1 99 ? 1.513 -12.173 7.864 1.00 86.94 99 SER A O 1
ATOM 795 N N . ILE A 1 100 ? 1.588 -9.955 7.552 1.00 94.88 100 ILE A N 1
ATOM 796 C CA . ILE A 1 100 ? 0.618 -9.633 8.606 1.00 94.88 100 ILE A CA 1
ATOM 797 C C . ILE A 1 100 ? -0.510 -8.870 7.935 1.00 94.88 100 ILE A C 1
ATOM 799 O O . ILE A 1 100 ? -0.269 -7.824 7.321 1.00 94.88 100 ILE A O 1
ATOM 803 N N . PHE A 1 101 ? -1.714 -9.409 8.068 1.00 97.38 101 PHE A N 1
ATOM 804 C CA . PHE A 1 101 ? -2.928 -8.820 7.532 1.00 97.38 101 PHE A CA 1
ATOM 805 C C . PHE A 1 101 ? -3.775 -8.264 8.663 1.00 97.38 101 PHE A C 1
ATOM 807 O O . PHE A 1 101 ? -3.743 -8.756 9.796 1.00 97.38 101 PHE A O 1
ATOM 814 N N . TYR A 1 102 ? -4.523 -7.223 8.339 1.00 98.06 102 TYR A N 1
ATOM 815 C CA . TYR A 1 102 ? -5.439 -6.583 9.259 1.00 98.06 102 TYR A CA 1
ATOM 816 C C . TYR A 1 102 ? -6.803 -6.475 8.601 1.00 98.06 102 TYR A C 1
ATOM 818 O O . TYR A 1 102 ? -6.890 -6.058 7.449 1.00 98.06 102 TYR A O 1
ATOM 826 N N . VAL A 1 103 ? -7.856 -6.804 9.340 1.00 97.94 103 VAL A N 1
ATOM 827 C CA . VAL A 1 103 ? -9.213 -6.422 8.951 1.00 97.94 103 VAL A CA 1
ATOM 828 C C . VAL A 1 103 ? -9.454 -5.000 9.437 1.00 97.94 103 VAL A C 1
ATOM 830 O O . VAL A 1 103 ? -9.120 -4.668 10.578 1.00 97.94 103 VAL A O 1
ATOM 833 N N . ILE A 1 104 ? -9.997 -4.163 8.560 1.00 97.81 104 ILE A N 1
ATOM 834 C CA . ILE A 1 104 ? -10.469 -2.821 8.880 1.00 97.81 104 ILE A CA 1
ATOM 835 C C . ILE A 1 104 ? -11.974 -2.895 9.087 1.00 97.81 104 ILE A C 1
ATOM 837 O O . ILE A 1 104 ? -12.695 -3.397 8.224 1.00 97.81 104 ILE A O 1
ATOM 841 N N . ILE A 1 105 ? -12.434 -2.400 10.230 1.00 96.88 105 ILE A N 1
ATOM 842 C CA . ILE A 1 105 ? -13.850 -2.330 10.581 1.00 96.88 105 ILE A CA 1
ATOM 843 C C . ILE A 1 105 ? -14.265 -0.890 10.864 1.00 96.88 105 ILE A C 1
ATOM 845 O O . ILE A 1 105 ? -13.457 -0.091 11.347 1.00 96.88 105 ILE A O 1
ATOM 849 N N . ASP A 1 106 ? -15.515 -0.563 10.557 1.00 95.62 106 ASP A N 1
ATOM 850 C CA . ASP A 1 106 ? -16.107 0.739 10.860 1.00 95.62 106 ASP A CA 1
ATOM 851 C C . ASP A 1 106 ? -16.699 0.797 12.283 1.00 95.62 106 ASP A C 1
ATOM 853 O O . ASP A 1 106 ? -16.667 -0.173 13.048 1.00 95.62 106 ASP A O 1
ATOM 857 N N . LYS A 1 107 ? -17.303 1.942 12.625 1.00 93.38 107 LYS A N 1
ATOM 858 C CA . LYS A 1 107 ? -18.019 2.166 13.893 1.00 93.38 107 LYS A CA 1
ATOM 859 C C . LYS A 1 107 ? -19.169 1.187 14.148 1.00 93.38 107 LYS A C 1
ATOM 861 O O . LYS A 1 107 ? -19.524 0.964 15.303 1.00 93.38 107 LYS A O 1
ATOM 866 N N . LEU A 1 108 ? -19.747 0.618 13.093 1.00 94.19 108 LEU A N 1
ATOM 867 C CA . LEU A 1 108 ? -20.818 -0.373 13.154 1.00 94.19 108 LEU A CA 1
ATOM 868 C C . LEU A 1 108 ? -20.276 -1.811 13.171 1.00 94.19 108 LEU A C 1
ATOM 870 O O . LEU A 1 108 ? -21.062 -2.757 13.154 1.00 94.19 108 LEU A O 1
ATOM 874 N N . ARG A 1 109 ? -18.946 -1.980 13.250 1.00 94.12 109 ARG A N 1
ATOM 875 C CA . ARG A 1 109 ? -18.225 -3.262 13.236 1.00 94.12 109 ARG A CA 1
ATOM 876 C C . ARG A 1 109 ? -18.417 -4.041 11.931 1.00 94.12 109 ARG A C 1
ATOM 878 O O . ARG A 1 109 ? -18.257 -5.261 11.910 1.00 94.12 109 ARG A O 1
ATOM 885 N N . GLN A 1 110 ? -18.746 -3.343 10.848 1.00 95.31 110 GLN A N 1
ATOM 886 C CA . GLN A 1 110 ? -18.816 -3.920 9.514 1.00 95.31 110 GLN A CA 1
ATOM 887 C C . GLN A 1 110 ? -17.414 -4.006 8.921 1.00 95.31 110 GLN A C 1
ATOM 889 O O . GLN A 1 110 ? -16.580 -3.130 9.149 1.00 95.31 110 GLN A O 1
ATOM 894 N N . ILE A 1 111 ? -17.152 -5.076 8.168 1.00 96.56 111 ILE A N 1
ATOM 895 C CA . ILE A 1 111 ? -15.891 -5.239 7.446 1.00 96.56 111 ILE A CA 1
ATOM 896 C C . ILE A 1 111 ? -15.852 -4.192 6.336 1.00 96.56 111 ILE A C 1
ATOM 898 O O . ILE A 1 111 ? -16.661 -4.229 5.412 1.00 96.56 111 ILE A O 1
ATOM 902 N N . VAL A 1 112 ? -14.897 -3.273 6.430 1.00 96.56 112 VAL A N 1
ATOM 903 C CA . VAL A 1 112 ? -14.635 -2.268 5.397 1.00 96.56 112 VAL A CA 1
ATOM 904 C C . VAL A 1 112 ? -13.670 -2.840 4.369 1.00 96.56 112 VAL A C 1
ATOM 906 O O . VAL A 1 112 ? -13.915 -2.752 3.170 1.00 96.56 112 VAL A O 1
ATOM 909 N N . ASP A 1 113 ? -12.565 -3.430 4.833 1.00 97.38 113 ASP A N 1
ATOM 910 C CA . ASP A 1 113 ? -11.524 -3.968 3.957 1.00 97.38 113 ASP A CA 1
ATOM 911 C C . ASP A 1 113 ? -10.564 -4.909 4.700 1.00 97.38 113 ASP A C 1
ATOM 913 O O . ASP A 1 113 ? -10.559 -4.982 5.932 1.00 97.38 113 ASP A O 1
ATOM 917 N N . VAL A 1 114 ? -9.680 -5.565 3.949 1.00 97.88 114 VAL A N 1
ATOM 918 C CA . VAL A 1 114 ? -8.486 -6.233 4.478 1.00 97.88 114 VAL A CA 1
ATOM 919 C C . VAL A 1 114 ? -7.257 -5.525 3.934 1.00 97.88 114 VAL A C 1
ATOM 921 O O . VAL A 1 114 ? -7.156 -5.260 2.741 1.00 97.88 114 VAL A O 1
ATOM 924 N N . VAL A 1 115 ? -6.296 -5.216 4.801 1.00 98.00 115 VAL A N 1
ATOM 925 C CA . VAL A 1 115 ? -5.075 -4.501 4.418 1.00 98.00 115 VAL A CA 1
ATOM 926 C C . VAL A 1 115 ? -3.812 -5.249 4.829 1.00 98.00 115 VAL A C 1
ATOM 928 O O . VAL A 1 115 ? -3.766 -5.935 5.852 1.00 98.00 115 VAL A O 1
ATOM 931 N N . ALA A 1 116 ? -2.748 -5.057 4.055 1.00 97.19 116 ALA A N 1
ATOM 932 C CA . ALA A 1 116 ? -1.404 -5.536 4.353 1.00 97.19 116 ALA A CA 1
ATOM 933 C C . ALA A 1 116 ? -0.460 -4.360 4.629 1.00 97.19 116 ALA A C 1
ATOM 935 O O . ALA A 1 116 ? -0.580 -3.301 4.011 1.00 97.19 116 ALA A O 1
ATOM 936 N N . GLN A 1 117 ? 0.507 -4.544 5.534 1.00 95.38 117 GLN A N 1
ATOM 937 C CA . GLN A 1 117 ? 1.523 -3.521 5.790 1.00 95.38 117 GLN A CA 1
ATOM 938 C C . GLN A 1 117 ? 2.660 -3.588 4.753 1.00 95.38 117 GLN A C 1
ATOM 940 O O . GLN A 1 117 ? 3.344 -4.605 4.602 1.00 95.38 117 GLN A O 1
ATOM 945 N N . MET A 1 118 ? 2.895 -2.471 4.073 1.00 94.75 118 MET A N 1
ATOM 946 C CA . MET A 1 118 ? 3.960 -2.262 3.098 1.00 94.75 118 MET A CA 1
ATOM 947 C C . MET A 1 118 ? 5.327 -2.050 3.761 1.00 94.75 118 MET A C 1
ATOM 949 O O . MET A 1 118 ? 5.436 -1.766 4.956 1.00 94.75 118 MET A O 1
ATOM 953 N N . LYS A 1 119 ? 6.402 -2.169 2.972 1.00 92.12 119 LYS A N 1
ATOM 954 C CA . LYS A 1 119 ? 7.784 -1.977 3.439 1.00 92.12 119 LYS A CA 1
ATOM 955 C C . LYS A 1 119 ? 8.034 -0.578 4.017 1.00 92.12 119 LYS A C 1
ATOM 957 O O . LYS A 1 119 ? 8.780 -0.457 4.983 1.00 92.12 119 LYS A O 1
ATOM 962 N N . ASN A 1 120 ? 7.384 0.449 3.476 1.00 86.81 120 ASN A N 1
ATOM 963 C CA . ASN A 1 120 ? 7.445 1.824 3.983 1.00 86.81 120 ASN A CA 1
ATOM 964 C C . ASN A 1 120 ? 6.592 2.066 5.248 1.00 86.81 120 ASN A C 1
ATOM 966 O O . ASN A 1 120 ? 6.492 3.202 5.694 1.00 86.81 120 ASN A O 1
ATOM 970 N N . GLY A 1 121 ? 5.962 1.033 5.823 1.00 88.50 121 GLY A N 1
ATOM 971 C CA . GLY A 1 121 ? 5.156 1.132 7.044 1.00 88.50 121 GLY A CA 1
ATOM 972 C C . GLY A 1 121 ? 3.680 1.479 6.826 1.00 88.50 121 GLY A C 1
ATOM 973 O O . GLY A 1 121 ? 2.893 1.297 7.758 1.00 88.50 121 GLY A O 1
ATOM 974 N N . HIS A 1 122 ? 3.302 1.894 5.614 1.00 91.12 122 HIS A N 1
ATOM 975 C CA . HIS A 1 122 ? 1.917 2.170 5.222 1.00 91.12 122 HIS A CA 1
ATOM 976 C C . HIS A 1 122 ? 1.141 0.897 4.916 1.00 91.12 122 HIS A C 1
ATOM 978 O O . HIS A 1 122 ? 1.663 -0.211 5.027 1.00 91.12 122 HIS A O 1
ATOM 984 N N . TYR A 1 123 ? -0.116 1.060 4.516 1.00 95.44 123 TYR A N 1
ATOM 985 C CA . TYR A 1 123 ? -1.025 -0.037 4.235 1.00 95.44 123 TYR A CA 1
ATOM 986 C C . TYR A 1 123 ? -1.500 -0.002 2.788 1.00 95.44 123 TYR A C 1
ATOM 988 O O . TYR A 1 123 ? -1.582 1.058 2.166 1.00 95.44 123 TYR A O 1
ATOM 996 N N . ILE A 1 124 ? -1.816 -1.181 2.271 1.00 96.88 124 ILE A N 1
ATOM 997 C CA . ILE A 1 124 ? -2.399 -1.397 0.949 1.00 96.88 124 ILE A CA 1
ATOM 998 C C . ILE A 1 124 ? -3.563 -2.373 1.076 1.00 96.88 124 ILE A C 1
ATOM 1000 O O . ILE A 1 124 ? -3.490 -3.317 1.866 1.00 96.88 124 ILE A O 1
ATOM 1004 N N . LYS A 1 125 ? -4.639 -2.112 0.331 1.00 97.62 125 LYS A N 1
ATOM 1005 C CA . LYS A 1 125 ? -5.849 -2.940 0.313 1.00 97.62 125 LYS A CA 1
ATOM 1006 C C . LYS A 1 125 ? -5.582 -4.262 -0.390 1.00 97.62 125 LYS A C 1
ATOM 1008 O O . LYS A 1 125 ? -4.906 -4.298 -1.418 1.00 97.62 125 LYS A O 1
ATOM 1013 N N . CYS A 1 126 ? -6.128 -5.333 0.161 1.00 97.44 126 CYS A N 1
ATOM 1014 C CA . CYS A 1 126 ? -6.250 -6.596 -0.537 1.00 97.44 126 CYS A CA 1
ATOM 1015 C C . CYS A 1 126 ? -7.392 -6.509 -1.545 1.00 97.44 126 CYS A C 1
ATOM 1017 O O . CYS A 1 126 ? -8.399 -5.843 -1.314 1.00 97.44 126 CYS A O 1
ATOM 1019 N N . LYS A 1 127 ? -7.260 -7.195 -2.678 1.00 95.75 127 LYS A N 1
ATOM 1020 C CA . LYS A 1 127 ? -8.326 -7.209 -3.676 1.00 95.75 127 LYS A CA 1
ATOM 1021 C C . LYS A 1 127 ? -9.437 -8.131 -3.188 1.00 95.75 127 LYS A C 1
ATOM 1023 O O . LYS A 1 127 ? -9.250 -9.344 -3.171 1.00 95.75 127 LYS A O 1
ATOM 1028 N N . ARG A 1 128 ? -10.598 -7.582 -2.838 1.00 95.25 128 ARG A N 1
ATOM 1029 C CA . ARG A 1 128 ? -11.795 -8.399 -2.620 1.00 95.25 128 ARG A CA 1
ATOM 1030 C C . ARG A 1 128 ? -12.212 -9.062 -3.936 1.00 95.25 128 ARG A C 1
ATOM 1032 O O . ARG A 1 128 ? -12.258 -8.411 -4.978 1.00 95.25 128 ARG A O 1
ATOM 1039 N N . VAL A 1 129 ? -12.471 -10.361 -3.889 1.00 93.62 129 VAL A N 1
ATOM 1040 C CA . VAL A 1 129 ? -12.951 -11.171 -5.006 1.00 93.62 129 VAL A CA 1
ATOM 1041 C C . VAL A 1 129 ? -14.305 -11.743 -4.612 1.00 93.62 129 VAL A C 1
ATOM 1043 O O . VAL A 1 129 ? -14.415 -12.508 -3.656 1.00 93.62 129 VAL A O 1
ATOM 1046 N N . ASP A 1 130 ? -15.337 -11.358 -5.354 1.00 91.81 130 ASP A N 1
ATOM 1047 C CA . ASP A 1 130 ? -16.703 -11.850 -5.206 1.00 91.81 130 ASP A CA 1
ATOM 1048 C C . ASP A 1 130 ? -17.344 -12.074 -6.587 1.00 91.81 130 ASP A C 1
ATOM 1050 O O . ASP A 1 130 ? -16.833 -11.605 -7.605 1.00 91.81 130 ASP A O 1
ATOM 1054 N N . LYS A 1 131 ? -18.466 -12.807 -6.637 1.00 80.44 131 LYS A N 1
ATOM 1055 C CA . LYS A 1 131 ? -19.184 -13.098 -7.896 1.00 80.44 131 LYS A CA 1
ATOM 1056 C C . LYS A 1 131 ? -19.763 -11.848 -8.570 1.00 80.44 131 LYS A C 1
ATOM 1058 O O . LYS A 1 131 ? -20.094 -11.901 -9.750 1.00 80.44 131 LYS A O 1
ATOM 1063 N N . SER A 1 132 ? -19.956 -10.769 -7.814 1.00 75.62 132 SER A N 1
ATOM 1064 C CA . SER A 1 132 ? -20.583 -9.536 -8.290 1.00 75.62 132 SER A CA 1
ATOM 1065 C C . SER A 1 132 ? -19.606 -8.563 -8.929 1.00 75.62 132 SER A C 1
ATOM 1067 O O . SER A 1 132 ? -20.049 -7.682 -9.656 1.00 75.62 132 SER A O 1
ATOM 1069 N N . THR A 1 133 ? -18.307 -8.705 -8.673 1.00 69.12 133 THR A N 1
ATOM 1070 C CA . THR A 1 133 ? -17.283 -7.833 -9.232 1.00 69.12 133 THR A CA 1
ATOM 1071 C C . THR A 1 133 ? -17.051 -8.269 -10.676 1.00 69.12 133 THR A C 1
ATOM 1073 O O . THR A 1 133 ? -16.432 -9.316 -10.889 1.00 69.12 133 THR A O 1
ATOM 1076 N N . PRO A 1 134 ? -17.537 -7.515 -11.682 1.00 68.19 134 PRO A N 1
ATOM 1077 C CA . PRO A 1 134 ? -17.215 -7.835 -13.059 1.00 68.19 134 PRO A CA 1
ATOM 1078 C C . PRO A 1 134 ? -15.695 -7.771 -13.187 1.00 68.19 134 PRO A C 1
ATOM 1080 O O . PRO A 1 134 ? -15.064 -6.842 -12.668 1.00 68.19 134 PRO A O 1
ATOM 1083 N N . GLU A 1 135 ? -15.090 -8.756 -13.856 1.00 66.00 135 GLU A N 1
ATOM 1084 C CA . GLU A 1 135 ? -13.710 -8.591 -14.298 1.00 66.00 135 GLU A CA 1
ATOM 1085 C C . GLU A 1 135 ? -13.634 -7.254 -15.027 1.00 66.00 135 GLU A C 1
ATOM 1087 O O . GLU A 1 135 ? -14.472 -6.976 -15.887 1.00 66.00 135 GLU A O 1
ATOM 1092 N N . SER A 1 136 ? -12.699 -6.395 -14.606 1.00 65.00 136 SER A N 1
ATOM 1093 C CA . SER A 1 136 ? -12.566 -5.051 -15.157 1.00 65.00 136 SER A CA 1
ATOM 1094 C C . SER A 1 136 ? -12.577 -5.169 -16.676 1.00 65.00 136 SER A C 1
ATOM 1096 O O . SER A 1 136 ? -11.668 -5.786 -17.239 1.00 65.00 136 SER A O 1
ATOM 1098 N N . SER A 1 137 ? -13.623 -4.634 -17.313 1.00 57.78 137 SER A N 1
ATOM 1099 C CA . SER A 1 137 ? -13.753 -4.605 -18.767 1.00 57.78 137 SER A CA 1
ATOM 1100 C C . SER A 1 137 ? -12.436 -4.119 -19.352 1.00 57.78 137 SER A C 1
ATOM 1102 O O . SER A 1 137 ? -11.820 -3.244 -18.743 1.00 57.78 137 SER A O 1
ATOM 1104 N N . ASN A 1 138 ? -12.004 -4.701 -20.476 1.00 60.16 138 ASN A N 1
ATOM 1105 C CA . ASN A 1 138 ? -10.792 -4.333 -21.214 1.00 60.16 138 ASN A CA 1
ATOM 1106 C C . ASN A 1 138 ? -10.824 -2.841 -21.597 1.00 60.16 138 ASN A C 1
ATOM 1108 O O . ASN A 1 138 ? -11.124 -2.489 -22.732 1.00 60.16 138 ASN A O 1
ATOM 1112 N N . LEU A 1 139 ? -10.579 -1.974 -20.620 1.00 61.84 139 LEU A N 1
ATOM 1113 C CA . LEU A 1 139 ? -10.418 -0.547 -20.783 1.00 61.84 139 LEU A CA 1
ATOM 1114 C C . LEU A 1 139 ? -9.126 -0.346 -21.554 1.00 61.84 139 LEU A C 1
ATOM 1116 O O . LEU A 1 139 ? -8.148 -1.083 -21.361 1.00 61.84 139 LEU A O 1
ATOM 1120 N N . ASP A 1 140 ? -9.167 0.627 -22.453 1.00 67.50 140 ASP A N 1
ATOM 1121 C CA . ASP A 1 140 ? -8.051 0.926 -23.326 1.00 67.50 140 ASP A CA 1
ATOM 1122 C C . ASP A 1 140 ? -6.800 1.188 -22.477 1.00 67.50 140 ASP A C 1
ATOM 1124 O O . ASP A 1 140 ? -6.862 1.833 -21.425 1.00 67.50 140 ASP A O 1
ATOM 1128 N N . GLN A 1 141 ? -5.661 0.617 -22.878 1.00 63.34 141 GLN A N 1
ATOM 1129 C CA . GLN A 1 141 ? -4.498 0.483 -21.985 1.00 63.34 141 GLN A CA 1
ATOM 1130 C C . GLN A 1 141 ? -3.894 1.818 -21.524 1.00 63.34 141 GLN A C 1
ATOM 1132 O O . GLN A 1 141 ? -3.085 1.836 -20.595 1.00 63.34 141 GLN A O 1
ATOM 1137 N N . ASN A 1 142 ? -4.303 2.918 -22.148 1.00 68.44 142 ASN A N 1
ATOM 1138 C CA . ASN A 1 142 ? -3.688 4.228 -22.008 1.00 68.44 142 ASN A CA 1
ATOM 1139 C C . ASN A 1 142 ? -4.382 5.147 -20.991 1.00 68.44 142 ASN A C 1
ATOM 1141 O O . ASN A 1 142 ? -3.884 6.244 -20.769 1.00 68.44 142 ASN A O 1
ATOM 1145 N N . GLU A 1 143 ? -5.489 4.735 -20.359 1.00 80.19 143 GLU A N 1
ATOM 1146 C CA . GLU A 1 143 ? -6.302 5.651 -19.531 1.00 80.19 143 GLU A CA 1
ATOM 1147 C C . GLU A 1 143 ? -6.361 5.292 -18.034 1.00 80.19 143 GLU A C 1
ATOM 1149 O O . GLU A 1 143 ? -7.079 5.926 -17.263 1.00 80.19 143 GLU A O 1
ATOM 1154 N N . TYR A 1 144 ? -5.612 4.281 -17.579 1.00 89.25 144 TYR A N 1
ATOM 1155 C CA . TYR A 1 144 ? -5.625 3.885 -16.167 1.00 89.25 144 TYR A CA 1
ATOM 1156 C C . TYR A 1 144 ? -4.392 4.342 -15.385 1.00 89.25 144 TYR A C 1
ATOM 1158 O O . TYR A 1 144 ? -3.252 4.310 -15.845 1.00 89.25 144 TYR A O 1
ATOM 1166 N N . SER A 1 145 ? -4.635 4.658 -14.125 1.00 93.25 145 SER A N 1
ATOM 1167 C CA . SER A 1 145 ? -3.643 4.821 -13.073 1.00 93.25 145 SER A CA 1
ATOM 1168 C C . SER A 1 145 ? -3.539 3.551 -12.220 1.00 93.25 145 SER A C 1
ATOM 1170 O O . SER A 1 145 ? -4.354 2.631 -12.322 1.00 93.25 145 SER A O 1
ATOM 1172 N N . TYR A 1 146 ? -2.532 3.498 -11.353 1.00 94.44 146 TYR A N 1
ATOM 1173 C CA . TYR A 1 146 ? -2.317 2.417 -10.393 1.00 94.44 146 TYR A CA 1
ATOM 1174 C C . TYR A 1 146 ? -2.355 2.953 -8.965 1.00 94.44 146 TYR A C 1
ATOM 1176 O O . TYR A 1 146 ? -1.523 3.774 -8.579 1.00 94.44 146 TYR A O 1
ATOM 1184 N N . GLU A 1 147 ? -3.303 2.460 -8.177 1.00 94.94 147 GLU A N 1
ATOM 1185 C CA . GLU A 1 147 ? -3.483 2.768 -6.761 1.00 94.94 147 GLU A CA 1
ATOM 1186 C C . GLU A 1 147 ? -2.752 1.725 -5.905 1.00 94.94 147 GLU A C 1
ATOM 1188 O O . GLU A 1 147 ? -3.134 0.553 -5.826 1.00 94.94 147 GLU A O 1
ATOM 1193 N N . CYS A 1 148 ? -1.666 2.161 -5.273 1.00 94.81 148 CYS A N 1
ATOM 1194 C CA . CYS A 1 148 ? -0.782 1.367 -4.431 1.00 94.81 148 CYS A CA 1
ATOM 1195 C C . CYS A 1 148 ? -0.847 1.870 -2.981 1.00 94.81 148 CYS A C 1
ATOM 1197 O O . CYS A 1 148 ? 0.055 2.560 -2.498 1.00 94.81 148 CYS A O 1
ATOM 1199 N N . GLY A 1 149 ? -1.925 1.545 -2.268 1.00 93.81 149 GLY A N 1
ATOM 1200 C CA . GLY A 1 149 ? -2.161 2.115 -0.942 1.00 93.81 149 GLY A CA 1
ATOM 1201 C C . GLY A 1 149 ? -2.544 3.591 -1.061 1.00 93.81 149 GLY A C 1
ATOM 1202 O O . GLY A 1 149 ? -3.520 3.907 -1.726 1.00 93.81 149 GLY A O 1
ATOM 1203 N N . HIS A 1 150 ? -1.787 4.492 -0.432 1.00 90.19 150 HIS A N 1
ATOM 1204 C CA . HIS A 1 150 ? -2.028 5.941 -0.527 1.00 90.19 150 HIS A CA 1
ATOM 1205 C C . HIS A 1 150 ? -1.352 6.601 -1.744 1.00 90.19 150 HIS A C 1
ATOM 1207 O O . HIS A 1 150 ? -1.498 7.805 -1.966 1.00 90.19 150 HIS A O 1
ATOM 1213 N N . GLU A 1 151 ? -0.559 5.840 -2.502 1.00 89.69 151 GLU A N 1
ATOM 1214 C CA . GLU A 1 151 ? 0.117 6.327 -3.698 1.00 89.69 151 GLU A CA 1
ATOM 1215 C C . GLU A 1 151 ? -0.697 6.013 -4.950 1.00 89.69 151 GLU A C 1
ATOM 1217 O O . GLU A 1 151 ? -1.234 4.917 -5.103 1.00 89.69 151 GLU A O 1
ATOM 1222 N N . LEU A 1 152 ? -0.745 6.983 -5.860 1.00 91.00 152 LEU A N 1
ATOM 1223 C CA . LEU A 1 152 ? -1.411 6.874 -7.150 1.00 91.00 152 LEU A CA 1
ATOM 1224 C C . LEU A 1 152 ? -0.392 7.206 -8.241 1.00 91.00 152 LEU A C 1
ATOM 1226 O O . LEU A 1 152 ? 0.168 8.306 -8.249 1.00 91.00 152 LEU A O 1
ATOM 1230 N N . PHE A 1 153 ? -0.129 6.240 -9.119 1.00 91.19 153 PHE A N 1
ATOM 1231 C CA . PHE A 1 153 ? 0.821 6.352 -10.225 1.00 91.19 153 PHE A CA 1
ATOM 1232 C C . PHE A 1 153 ? 0.066 6.460 -11.549 1.00 91.19 153 PHE A C 1
ATOM 1234 O O . PHE A 1 153 ? -0.723 5.572 -11.869 1.00 91.19 153 PHE A O 1
ATOM 1241 N N . SER A 1 154 ? 0.320 7.516 -12.325 1.00 91.25 154 SER A N 1
ATOM 1242 C CA . SER A 1 154 ? -0.224 7.641 -13.681 1.00 91.25 154 SER A CA 1
ATOM 1243 C C . SER A 1 154 ? 0.334 6.559 -14.605 1.00 91.25 154 SER A C 1
ATOM 1245 O O . SER A 1 154 ? 1.435 6.036 -14.384 1.00 91.25 154 SER A O 1
ATOM 1247 N N . HIS A 1 155 ? -0.394 6.266 -15.685 1.00 91.44 155 HIS A N 1
ATOM 1248 C CA . HIS A 1 155 ? 0.119 5.432 -16.770 1.00 91.44 155 HIS A CA 1
ATOM 1249 C C . HIS A 1 155 ? 1.484 5.930 -17.269 1.00 91.44 155 HIS A C 1
ATOM 1251 O O . HIS A 1 155 ? 2.411 5.141 -17.431 1.00 91.44 155 HIS A O 1
ATOM 1257 N N . GLU A 1 156 ? 1.632 7.244 -17.448 1.00 89.75 156 GLU A N 1
ATOM 1258 C CA . GLU A 1 156 ? 2.848 7.875 -17.963 1.00 89.75 156 GLU A CA 1
ATOM 1259 C C . GLU A 1 156 ? 4.071 7.621 -17.077 1.00 89.75 156 GLU A C 1
ATOM 1261 O O . GLU A 1 156 ? 5.134 7.269 -17.588 1.00 89.75 156 GLU A O 1
ATOM 1266 N N . ILE A 1 157 ? 3.930 7.716 -15.748 1.00 89.75 157 ILE A N 1
ATOM 1267 C CA . ILE A 1 157 ? 5.021 7.425 -14.804 1.00 89.75 157 ILE A CA 1
ATOM 1268 C C . ILE A 1 157 ? 5.434 5.950 -14.893 1.00 89.75 157 ILE A C 1
ATOM 1270 O O . ILE A 1 157 ? 6.628 5.621 -14.883 1.00 89.75 157 ILE A O 1
ATOM 1274 N N . VAL A 1 158 ? 4.459 5.045 -15.000 1.00 93.19 158 VAL A N 1
ATOM 1275 C CA . VAL A 1 158 ? 4.720 3.605 -15.119 1.00 93.19 158 VAL A CA 1
ATOM 1276 C C . VAL A 1 158 ? 5.384 3.284 -16.461 1.00 93.19 158 VAL A C 1
ATOM 1278 O O . VAL A 1 158 ? 6.376 2.551 -16.490 1.00 93.19 158 VAL A O 1
ATOM 1281 N N . GLN A 1 159 ? 4.909 3.885 -17.553 1.00 92.69 159 GLN A N 1
ATOM 1282 C CA . GLN A 1 159 ? 5.477 3.742 -18.893 1.00 92.69 159 GLN A CA 1
ATOM 1283 C C . GLN A 1 159 ? 6.891 4.313 -18.975 1.00 92.69 159 GLN A C 1
ATOM 1285 O O . GLN A 1 159 ? 7.791 3.664 -19.508 1.00 92.69 159 GLN A O 1
ATOM 1290 N N . MET A 1 160 ? 7.124 5.486 -18.391 1.00 90.19 160 MET A N 1
ATOM 1291 C CA . MET A 1 160 ? 8.452 6.073 -18.285 1.00 90.19 160 MET A CA 1
ATOM 1292 C C . MET A 1 160 ? 9.406 5.139 -17.533 1.00 90.19 160 MET A C 1
ATOM 1294 O O . MET A 1 160 ? 10.513 4.879 -18.006 1.00 90.19 160 MET A O 1
ATOM 1298 N N . SER A 1 161 ? 8.971 4.588 -16.398 1.00 90.56 161 SER A N 1
ATOM 1299 C CA . SER A 1 161 ? 9.775 3.650 -15.605 1.00 90.56 161 SER A CA 1
ATOM 1300 C C . SER A 1 161 ? 10.094 2.367 -16.382 1.00 90.56 161 SER A C 1
ATOM 1302 O O . SER A 1 161 ? 11.228 1.887 -16.350 1.00 90.56 161 SER A O 1
ATOM 1304 N N . ALA A 1 162 ? 9.130 1.833 -17.138 1.00 92.50 162 ALA A N 1
ATOM 1305 C CA . ALA A 1 162 ? 9.342 0.685 -18.018 1.00 92.50 162 ALA A CA 1
ATOM 1306 C C . ALA A 1 162 ? 10.328 1.000 -19.160 1.00 92.50 162 ALA A C 1
ATOM 1308 O O . ALA A 1 162 ? 11.228 0.207 -19.440 1.00 92.50 162 ALA A O 1
ATOM 1309 N N . ASN A 1 163 ? 10.222 2.179 -19.779 1.00 91.25 163 ASN A N 1
ATOM 1310 C CA . ASN A 1 163 ? 11.143 2.626 -20.827 1.00 91.25 163 ASN A CA 1
ATOM 1311 C C . ASN A 1 163 ? 12.577 2.769 -20.290 1.00 91.25 163 ASN A C 1
ATOM 1313 O O . ASN A 1 163 ? 13.525 2.292 -20.919 1.00 91.25 163 ASN A O 1
ATOM 1317 N N . LEU A 1 164 ? 12.741 3.353 -19.097 1.00 88.00 164 LEU A N 1
ATOM 1318 C CA . LEU A 1 164 ? 14.035 3.441 -18.413 1.00 88.00 164 LEU A CA 1
ATOM 1319 C C . LEU A 1 164 ? 14.615 2.051 -18.134 1.00 88.00 164 LEU A C 1
ATOM 1321 O O . LEU A 1 164 ? 15.784 1.796 -18.431 1.00 88.00 164 LEU A O 1
ATOM 1325 N N . ALA A 1 165 ? 13.796 1.124 -17.633 1.00 88.75 165 ALA A N 1
ATOM 1326 C CA . ALA A 1 165 ? 14.203 -0.255 -17.389 1.00 88.75 165 ALA A CA 1
ATOM 1327 C C . ALA A 1 165 ? 14.803 -0.922 -18.643 1.00 88.75 165 ALA A C 1
ATOM 1329 O O . ALA A 1 165 ? 15.807 -1.633 -18.550 1.00 88.75 165 ALA A O 1
ATOM 1330 N N . LEU A 1 166 ? 14.229 -0.658 -19.821 1.00 88.50 166 LEU A N 1
ATOM 1331 C CA . LEU A 1 166 ? 14.719 -1.174 -21.100 1.00 88.50 166 LEU A CA 1
ATOM 1332 C C . LEU A 1 166 ? 15.993 -0.474 -21.578 1.00 88.50 166 LEU A C 1
ATOM 1334 O O . LEU A 1 166 ? 16.916 -1.153 -22.031 1.00 88.50 166 LEU A O 1
ATOM 1338 N N . ALA A 1 167 ? 16.073 0.851 -21.437 1.00 85.50 167 ALA A N 1
ATOM 1339 C CA . ALA A 1 167 ? 17.241 1.636 -21.836 1.00 85.50 167 ALA A CA 1
ATOM 1340 C C . ALA A 1 167 ? 18.516 1.229 -21.072 1.00 85.50 167 ALA A C 1
ATOM 1342 O O . ALA A 1 167 ? 19.622 1.294 -21.609 1.00 85.50 167 ALA A O 1
ATOM 1343 N N . TYR A 1 168 ? 18.376 0.748 -19.831 1.00 76.62 168 TYR A N 1
ATOM 1344 C CA . TYR A 1 168 ? 19.502 0.307 -19.004 1.00 76.62 168 TYR A CA 1
ATOM 1345 C C . TYR A 1 168 ? 19.994 -1.127 -19.270 1.00 76.62 168 TYR A C 1
ATOM 1347 O O . TYR A 1 168 ? 20.941 -1.558 -18.594 1.00 76.62 168 TYR A O 1
ATOM 1355 N N . LYS A 1 169 ? 19.431 -1.865 -20.247 1.00 66.75 169 LYS A N 1
ATOM 1356 C CA . LYS A 1 169 ? 19.912 -3.204 -20.646 1.00 66.75 169 LYS A CA 1
ATOM 1357 C C . LYS A 1 169 ? 21.398 -3.143 -21.048 1.00 66.75 169 LYS A C 1
ATOM 1359 O O . LYS A 1 169 ? 21.745 -2.808 -22.172 1.00 66.75 169 LYS A O 1
ATOM 1364 N N . GLY A 1 170 ? 22.289 -3.470 -20.107 1.00 61.84 170 GLY A N 1
ATOM 1365 C CA . GLY A 1 170 ? 23.731 -3.636 -20.333 1.00 61.84 170 GLY A CA 1
ATOM 1366 C C . GLY A 1 170 ? 24.650 -2.752 -19.484 1.00 61.84 170 GLY A C 1
ATOM 1367 O O . GLY A 1 170 ? 25.738 -3.206 -19.146 1.00 61.84 170 GLY A O 1
ATOM 1368 N N . LYS A 1 171 ? 24.228 -1.543 -19.079 1.00 61.53 171 LYS A N 1
ATOM 1369 C CA . LYS A 1 171 ? 25.119 -0.573 -18.398 1.00 61.53 171 LYS A CA 1
ATOM 1370 C C . LYS A 1 171 ? 24.874 -0.410 -16.893 1.00 61.53 171 LYS A C 1
ATOM 1372 O O . LYS A 1 171 ? 25.797 -0.036 -16.185 1.00 61.53 171 LYS A O 1
ATOM 1377 N N . ASN A 1 172 ? 23.675 -0.724 -16.389 1.00 62.66 172 ASN A N 1
ATOM 1378 C CA . ASN A 1 172 ? 23.322 -0.576 -14.968 1.00 62.66 172 ASN A CA 1
ATOM 1379 C C . ASN A 1 172 ? 22.374 -1.696 -14.492 1.00 62.66 172 ASN A C 1
ATOM 1381 O O . ASN A 1 172 ? 21.203 -1.469 -14.187 1.00 62.66 172 ASN A O 1
ATOM 1385 N N . LYS A 1 173 ? 22.896 -2.929 -14.381 1.00 67.00 173 LYS A N 1
ATOM 1386 C CA . LYS A 1 173 ? 22.152 -4.115 -13.889 1.00 67.00 173 LYS A CA 1
ATOM 1387 C C . LYS A 1 173 ? 21.646 -3.997 -12.438 1.00 67.00 173 LYS A C 1
ATOM 1389 O O . LYS A 1 173 ? 20.942 -4.880 -11.971 1.00 67.00 173 LYS A O 1
ATOM 1394 N N . LEU A 1 174 ? 22.004 -2.937 -11.710 1.00 70.81 174 LEU A N 1
ATOM 1395 C CA . LEU A 1 174 ? 21.655 -2.769 -10.293 1.00 70.81 174 LEU A CA 1
ATOM 1396 C C . LEU A 1 174 ? 20.151 -2.551 -10.049 1.00 70.81 174 LEU A C 1
ATOM 1398 O O . LEU A 1 174 ? 19.661 -2.858 -8.961 1.00 70.81 174 LEU A O 1
ATOM 1402 N N . TYR A 1 175 ? 19.432 -2.027 -11.044 1.00 78.88 175 TYR A N 1
ATOM 1403 C CA . TYR A 1 175 ? 18.039 -1.596 -10.895 1.00 78.88 175 TYR A CA 1
ATOM 1404 C C . TYR A 1 175 ? 17.042 -2.615 -11.447 1.00 78.88 175 TYR A C 1
ATOM 1406 O O . TYR A 1 175 ? 16.054 -2.931 -10.789 1.00 78.88 175 TYR A O 1
ATOM 1414 N N . LEU A 1 176 ? 17.328 -3.164 -12.630 1.00 89.06 176 LEU A N 1
ATOM 1415 C CA . LEU A 1 176 ? 16.502 -4.182 -13.268 1.00 89.06 176 LEU A CA 1
ATOM 1416 C C . LEU A 1 176 ? 16.815 -5.551 -12.664 1.00 89.06 176 LEU A C 1
ATOM 1418 O O . LEU A 1 176 ? 17.894 -6.097 -12.884 1.00 89.06 176 LEU A O 1
ATOM 1422 N N . SER A 1 177 ? 15.878 -6.095 -11.893 1.00 91.31 177 SER A N 1
ATOM 1423 C CA . SER A 1 177 ? 16.034 -7.398 -11.238 1.00 91.31 177 SER A CA 1
ATOM 1424 C C . SER A 1 177 ? 15.020 -8.394 -11.800 1.00 91.31 177 SER A C 1
ATOM 1426 O O . SER A 1 177 ? 13.887 -7.992 -12.063 1.00 91.31 177 SER A O 1
ATOM 1428 N N . PRO A 1 178 ? 15.364 -9.685 -11.949 1.00 93.62 178 PRO A N 1
ATOM 1429 C CA . PRO A 1 178 ? 14.356 -10.722 -12.135 1.00 93.62 178 PRO A CA 1
ATOM 1430 C C . PRO A 1 178 ? 13.320 -10.643 -11.017 1.00 93.62 178 PRO A C 1
ATOM 1432 O O . PRO A 1 178 ? 13.675 -10.450 -9.849 1.00 93.62 178 PRO A O 1
ATOM 1435 N N . TYR A 1 179 ? 12.047 -10.761 -11.373 1.00 93.94 179 TYR A N 1
ATOM 1436 C CA . TYR A 1 179 ? 10.991 -10.889 -10.390 1.00 93.94 179 TYR A CA 1
ATOM 1437 C C . TYR A 1 179 ? 11.163 -12.227 -9.669 1.00 93.94 179 TYR A C 1
ATOM 1439 O O . TYR A 1 179 ? 11.127 -13.287 -10.284 1.00 93.94 179 TYR A O 1
ATOM 1447 N N . SER A 1 180 ? 11.366 -12.163 -8.357 1.00 91.06 180 SER A N 1
ATOM 1448 C CA . SER A 1 180 ? 11.395 -13.333 -7.487 1.00 91.06 180 SER A CA 1
ATOM 1449 C C . SER A 1 180 ? 10.343 -13.113 -6.422 1.00 91.06 180 SER A C 1
ATOM 1451 O O . SER A 1 180 ? 10.532 -12.337 -5.481 1.00 91.06 180 SER A O 1
ATOM 1453 N N . GLY A 1 181 ? 9.184 -13.713 -6.651 1.00 89.12 181 GLY A N 1
ATOM 1454 C CA . GLY A 1 181 ? 8.048 -13.542 -5.784 1.00 89.12 181 GLY A CA 1
ATOM 1455 C C . GLY A 1 181 ? 6.842 -14.366 -6.218 1.00 89.12 181 GLY A C 1
ATOM 1456 O O . GLY A 1 181 ? 6.911 -15.131 -7.178 1.00 89.12 181 GLY A O 1
ATOM 1457 N N . PRO A 1 182 ? 5.736 -14.206 -5.494 1.00 87.94 182 PRO A N 1
ATOM 1458 C CA . PRO A 1 182 ? 4.618 -15.137 -5.534 1.00 87.94 182 PRO A CA 1
ATOM 1459 C C . PRO A 1 182 ? 3.483 -14.742 -6.491 1.00 87.94 182 PRO A C 1
ATOM 1461 O O . PRO A 1 182 ? 2.554 -15.502 -6.741 1.00 87.94 182 PRO A O 1
ATOM 1464 N N . LEU A 1 183 ? 3.526 -13.545 -7.064 1.00 92.31 183 LEU A N 1
ATOM 1465 C CA . LEU A 1 183 ? 2.425 -13.055 -7.894 1.00 92.31 183 LEU A CA 1
ATOM 1466 C C . LEU A 1 183 ? 2.388 -13.689 -9.291 1.00 92.31 183 LEU A C 1
ATOM 1468 O O . LEU A 1 183 ? 1.359 -13.606 -9.961 1.00 92.31 183 LEU A O 1
ATOM 1472 N N . TYR A 1 184 ? 3.494 -14.289 -9.737 1.00 93.06 184 TYR A N 1
ATOM 1473 C CA . TYR A 1 184 ? 3.676 -14.813 -11.092 1.00 93.06 184 TYR A CA 1
ATOM 1474 C C . TYR A 1 184 ? 4.452 -16.133 -11.067 1.00 93.06 184 TYR A C 1
ATOM 1476 O O . TYR A 1 184 ? 5.267 -16.347 -10.170 1.00 93.06 184 TYR A O 1
ATOM 1484 N N . SER A 1 185 ? 4.234 -16.992 -12.073 1.00 91.06 185 SER A N 1
ATOM 1485 C CA . SER A 1 185 ? 5.064 -18.192 -12.255 1.00 91.06 185 SER A CA 1
ATOM 1486 C C . SER A 1 185 ? 6.523 -17.787 -12.522 1.00 91.06 185 SER A C 1
ATOM 1488 O O . SER A 1 185 ? 6.751 -16.896 -13.351 1.00 91.06 185 SER A O 1
ATOM 1490 N N . PRO A 1 186 ? 7.512 -18.444 -11.883 1.00 89.12 186 PRO A N 1
ATOM 1491 C CA . PRO A 1 186 ? 8.931 -18.235 -12.173 1.00 89.12 186 PRO A CA 1
ATOM 1492 C C . PRO A 1 186 ? 9.296 -18.440 -13.651 1.00 89.12 186 PRO A C 1
ATOM 1494 O O . PRO A 1 186 ? 10.199 -17.780 -14.155 1.00 89.12 186 PRO A O 1
ATOM 1497 N N . GLU A 1 187 ? 8.567 -19.303 -14.362 1.00 92.62 187 GLU A N 1
ATOM 1498 C CA . GLU A 1 187 ? 8.812 -19.658 -15.771 1.00 92.62 187 GLU A CA 1
ATOM 1499 C C . GLU A 1 187 ? 8.565 -18.493 -16.740 1.00 92.62 187 GLU A C 1
ATOM 1501 O O . GLU A 1 187 ? 9.035 -18.510 -17.874 1.00 92.62 187 GLU A O 1
ATOM 1506 N N . LEU A 1 188 ? 7.827 -17.466 -16.305 1.00 93.81 188 LEU A N 1
ATOM 1507 C CA . LEU A 1 188 ? 7.517 -16.296 -17.128 1.00 93.81 188 LEU A CA 1
ATOM 1508 C C . LEU A 1 188 ? 8.703 -15.330 -17.252 1.00 93.81 188 LEU A C 1
ATOM 1510 O O . LEU A 1 188 ? 8.671 -14.427 -18.091 1.00 93.81 188 LEU A O 1
ATOM 1514 N N . ASP A 1 189 ? 9.740 -15.506 -16.422 1.00 93.62 189 ASP A N 1
ATOM 1515 C CA . ASP A 1 189 ? 10.972 -14.717 -16.443 1.00 93.62 189 ASP A CA 1
ATOM 1516 C C . ASP A 1 189 ? 10.733 -13.194 -16.449 1.00 93.62 189 ASP A C 1
ATOM 1518 O O . ASP A 1 189 ? 11.430 -12.416 -17.119 1.00 93.62 189 ASP A O 1
ATOM 1522 N N . TYR A 1 190 ? 9.705 -12.759 -15.721 1.00 96.62 190 TYR A N 1
ATOM 1523 C CA . TYR A 1 190 ? 9.387 -11.346 -15.581 1.00 96.62 190 TYR A CA 1
ATOM 1524 C C . TYR A 1 190 ? 10.492 -10.602 -14.841 1.00 96.62 190 TYR A C 1
ATOM 1526 O O . TYR A 1 190 ? 11.234 -11.152 -14.026 1.00 96.62 190 TYR A O 1
ATOM 1534 N N . LEU A 1 191 ? 10.599 -9.316 -15.140 1.00 95.31 191 LEU A N 1
ATOM 1535 C CA . LEU A 1 191 ? 11.552 -8.403 -14.537 1.00 95.31 191 LEU A CA 1
ATOM 1536 C C . LEU A 1 191 ? 10.783 -7.362 -13.732 1.00 95.31 191 LEU A C 1
ATOM 1538 O O . LEU A 1 191 ? 9.656 -7.013 -14.072 1.00 95.31 191 LEU A O 1
ATOM 1542 N N . MET A 1 192 ? 11.402 -6.841 -12.683 1.00 95.25 192 MET A N 1
ATOM 1543 C CA . MET A 1 192 ? 10.876 -5.722 -11.914 1.00 95.25 192 MET A CA 1
ATOM 1544 C C . MET A 1 192 ? 11.863 -4.560 -11.897 1.00 95.25 192 MET A C 1
ATOM 1546 O O . MET A 1 192 ? 13.082 -4.756 -11.826 1.00 95.25 192 MET A O 1
ATOM 1550 N N . TYR A 1 193 ? 11.317 -3.349 -11.948 1.00 93.25 193 TYR A N 1
ATOM 1551 C CA . TYR A 1 193 ? 12.069 -2.102 -11.893 1.00 93.25 193 TYR A CA 1
ATOM 1552 C C . TYR A 1 193 ? 11.420 -1.143 -10.883 1.00 93.25 193 TYR A C 1
ATOM 1554 O O . TYR A 1 193 ? 10.191 -1.049 -10.856 1.00 93.25 193 TYR A O 1
ATOM 1562 N N . PRO A 1 194 ? 12.198 -0.459 -10.026 1.00 92.38 194 PRO A N 1
ATOM 1563 C CA . PRO A 1 194 ? 11.663 0.507 -9.069 1.00 92.38 194 PRO A CA 1
ATOM 1564 C C . PRO A 1 194 ? 10.831 1.598 -9.751 1.00 92.38 194 PRO A C 1
ATOM 1566 O O . PRO A 1 194 ? 11.305 2.227 -10.692 1.00 92.38 194 PRO A O 1
ATOM 1569 N N . LEU A 1 195 ? 9.625 1.865 -9.249 1.00 90.12 195 LEU A N 1
ATOM 1570 C CA . LEU A 1 195 ? 8.897 3.078 -9.612 1.00 90.12 195 LEU A CA 1
ATOM 1571 C C . LEU A 1 195 ? 9.474 4.275 -8.859 1.00 90.12 195 LEU A C 1
ATOM 1573 O O . LEU A 1 195 ? 9.755 4.195 -7.661 1.00 90.12 195 LEU A O 1
ATOM 1577 N N . SER A 1 196 ? 9.616 5.385 -9.573 1.00 76.75 196 SER A N 1
ATOM 1578 C CA . SER A 1 196 ? 10.008 6.683 -9.037 1.00 76.75 196 SER A CA 1
ATOM 1579 C C . SER A 1 196 ? 9.176 7.757 -9.729 1.00 76.75 196 SER A C 1
ATOM 1581 O O . SER A 1 196 ? 9.051 7.743 -10.951 1.00 76.75 196 SER A O 1
ATOM 1583 N N . ARG A 1 197 ? 8.631 8.705 -8.959 1.00 69.56 197 ARG A N 1
ATOM 1584 C CA . ARG A 1 197 ? 8.033 9.934 -9.518 1.00 69.56 197 ARG A CA 1
ATOM 1585 C C . ARG A 1 197 ? 9.107 10.844 -10.120 1.00 69.56 197 ARG A C 1
ATOM 1587 O O . ARG A 1 197 ? 8.851 11.665 -10.994 1.00 69.56 197 ARG A O 1
ATOM 1594 N N . GLU A 1 198 ? 10.341 10.712 -9.647 1.00 67.50 198 GLU A N 1
ATOM 1595 C CA . GLU A 1 198 ? 11.444 11.547 -10.085 1.00 67.50 198 GLU A CA 1
ATOM 1596 C C . GLU A 1 198 ? 12.220 10.877 -11.213 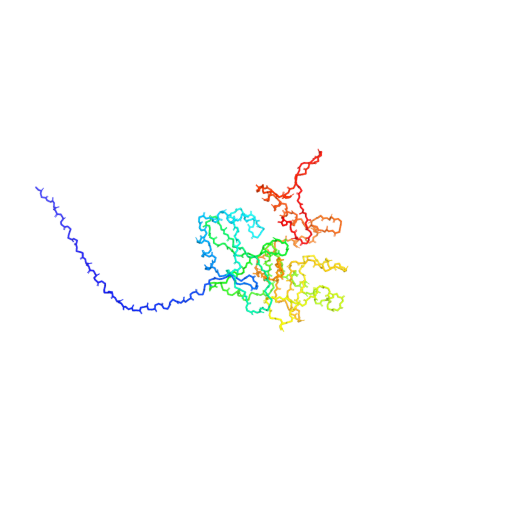1.00 67.50 198 GLU A C 1
ATOM 1598 O O . GLU A 1 198 ? 12.746 9.772 -11.053 1.00 67.50 198 GLU A O 1
ATOM 1603 N N . LYS A 1 199 ? 12.340 11.604 -12.329 1.00 58.53 199 LYS A N 1
ATOM 1604 C CA . LYS A 1 199 ? 13.008 11.170 -13.561 1.00 58.53 199 LYS A CA 1
ATOM 1605 C C . LYS A 1 199 ? 14.492 10.797 -13.360 1.00 58.53 199 LYS A C 1
ATOM 1607 O O . LYS A 1 199 ? 15.024 10.032 -14.156 1.00 58.53 199 LYS A O 1
ATOM 1612 N N . ASN A 1 200 ? 15.146 11.297 -12.299 1.00 52.88 200 ASN A N 1
ATOM 1613 C CA . ASN A 1 200 ? 16.613 11.346 -12.187 1.00 52.88 200 ASN A CA 1
ATOM 1614 C C . ASN A 1 200 ? 17.222 10.801 -10.872 1.00 52.88 200 ASN A C 1
ATOM 1616 O O . ASN A 1 200 ? 18.423 10.953 -10.665 1.00 52.88 200 ASN A O 1
ATOM 1620 N N . LEU A 1 201 ? 16.465 10.147 -9.981 1.00 57.19 201 LEU A N 1
ATOM 1621 C CA . LEU A 1 201 ? 16.998 9.707 -8.670 1.00 57.19 201 LEU A CA 1
ATOM 1622 C C . LEU A 1 201 ? 17.899 8.460 -8.702 1.00 57.19 201 LEU A C 1
ATOM 1624 O O . LEU A 1 201 ? 18.375 8.002 -7.659 1.00 57.19 201 LEU A O 1
ATOM 1628 N N . HIS A 1 202 ? 18.170 7.881 -9.869 1.00 60.25 202 HIS A N 1
ATOM 1629 C CA . HIS A 1 202 ? 19.050 6.717 -9.988 1.00 60.25 202 HIS A CA 1
ATOM 1630 C C . HIS A 1 202 ? 20.527 7.135 -10.018 1.00 60.25 202 HIS A C 1
ATOM 1632 O O . HIS A 1 202 ? 21.244 6.902 -10.991 1.00 60.25 202 HIS A O 1
ATOM 1638 N N . TYR A 1 203 ? 20.980 7.762 -8.928 1.00 59.81 203 TYR A N 1
ATOM 1639 C CA . TYR A 1 203 ? 22.381 8.113 -8.717 1.00 59.81 203 TYR A CA 1
ATOM 1640 C C . TYR A 1 203 ? 23.284 6.879 -8.832 1.00 59.81 203 TYR A C 1
ATOM 1642 O O . TYR A 1 203 ? 22.963 5.777 -8.380 1.00 59.81 203 TYR A O 1
ATOM 1650 N N . THR A 1 204 ? 24.457 7.060 -9.430 1.00 60.53 204 THR A N 1
ATOM 1651 C CA . THR A 1 204 ? 25.451 5.997 -9.591 1.00 60.53 204 THR A CA 1
ATOM 1652 C C . THR A 1 204 ? 25.889 5.443 -8.232 1.00 60.53 204 THR A C 1
ATOM 1654 O O . THR A 1 204 ? 26.426 6.174 -7.404 1.00 60.53 204 THR A O 1
ATOM 1657 N N . GLY A 1 205 ? 25.688 4.138 -8.015 1.00 65.25 205 GLY A N 1
ATOM 1658 C CA . GLY A 1 205 ? 26.332 3.383 -6.933 1.00 65.25 205 GLY A CA 1
ATOM 1659 C C . GLY A 1 205 ? 25.456 2.953 -5.751 1.00 65.25 205 GLY A C 1
ATOM 1660 O O . GLY A 1 205 ? 25.943 2.192 -4.918 1.00 65.25 205 GLY A O 1
ATOM 1661 N N . LYS A 1 206 ? 24.178 3.353 -5.661 1.00 67.69 206 LYS A N 1
ATOM 1662 C CA . LYS A 1 206 ? 23.266 2.855 -4.609 1.00 67.69 206 LYS A CA 1
ATOM 1663 C C . LYS A 1 206 ? 21.995 2.258 -5.199 1.00 67.69 206 LYS A C 1
ATOM 1665 O O . LYS A 1 206 ? 21.332 2.876 -6.022 1.00 67.69 206 LYS A O 1
ATOM 1670 N N . LYS A 1 207 ? 21.640 1.051 -4.745 1.00 70.69 207 LYS A N 1
ATOM 1671 C CA . LYS A 1 207 ? 20.351 0.437 -5.077 1.00 70.69 207 LYS A CA 1
ATOM 1672 C C . LYS A 1 207 ? 19.250 1.242 -4.374 1.00 70.69 207 LYS A C 1
ATOM 1674 O O . LYS A 1 207 ? 19.307 1.358 -3.150 1.00 70.69 207 LYS A O 1
ATOM 1679 N N . PRO A 1 208 ? 18.274 1.799 -5.104 1.00 71.31 208 PRO A N 1
ATOM 1680 C CA . PRO A 1 208 ? 17.233 2.611 -4.514 1.00 71.31 208 PRO A CA 1
ATOM 1681 C C . PRO A 1 208 ? 16.369 1.699 -3.659 1.00 71.31 208 PRO A C 1
ATOM 1683 O O . PRO A 1 208 ? 15.931 0.623 -4.083 1.00 71.31 208 PRO A O 1
ATOM 1686 N N . GLU A 1 209 ? 16.145 2.129 -2.428 1.00 80.25 209 GLU A N 1
ATOM 1687 C CA . GLU A 1 209 ? 15.172 1.496 -1.568 1.00 80.25 209 GLU A CA 1
ATOM 1688 C C . GLU A 1 209 ? 13.782 1.918 -2.041 1.00 80.25 209 GLU A C 1
ATOM 1690 O O . GLU A 1 209 ? 13.296 2.987 -1.692 1.00 80.25 209 GLU A O 1
ATOM 1695 N N . SER A 1 210 ? 13.169 1.086 -2.885 1.00 87.69 210 SER A N 1
ATOM 1696 C CA . SER A 1 210 ? 11.800 1.302 -3.346 1.00 87.69 210 SER A CA 1
ATOM 1697 C C . SER A 1 210 ? 10.826 0.317 -2.710 1.00 87.69 210 SER A C 1
ATOM 1699 O O . SER A 1 210 ? 11.161 -0.839 -2.425 1.00 87.69 210 SER A O 1
ATOM 1701 N N . THR A 1 211 ? 9.610 0.810 -2.489 1.00 92.44 211 THR A N 1
ATOM 1702 C CA . THR A 1 211 ? 8.447 0.015 -2.083 1.00 92.44 211 THR A CA 1
ATOM 1703 C C . THR A 1 211 ? 7.615 -0.398 -3.294 1.00 92.44 211 THR A C 1
ATOM 1705 O O . THR A 1 211 ? 7.007 -1.461 -3.256 1.00 92.44 211 THR A O 1
ATOM 1708 N N . TYR A 1 212 ? 7.631 0.381 -4.376 1.00 94.88 212 TYR A N 1
ATOM 1709 C CA . TYR A 1 212 ? 6.768 0.186 -5.540 1.00 94.88 212 TYR A CA 1
ATOM 1710 C C . TYR A 1 212 ? 7.600 -0.182 -6.766 1.00 94.88 212 TYR A C 1
ATOM 1712 O O . TYR A 1 212 ? 8.676 0.378 -6.996 1.00 94.88 212 TYR A O 1
ATOM 1720 N N . PHE A 1 213 ? 7.112 -1.128 -7.559 1.00 95.94 213 PHE A N 1
ATOM 1721 C CA . PHE A 1 213 ? 7.831 -1.659 -8.711 1.00 95.94 213 PHE A CA 1
ATOM 1722 C C . PHE A 1 213 ? 6.888 -1.843 -9.891 1.00 95.94 213 PHE A C 1
ATOM 1724 O O . PHE A 1 213 ? 5.773 -2.334 -9.725 1.00 95.94 213 PHE A O 1
ATOM 1731 N N . VAL A 1 214 ? 7.364 -1.514 -11.090 1.00 96.38 214 VAL A N 1
ATOM 1732 C CA . VAL A 1 214 ? 6.732 -1.954 -12.333 1.00 96.38 214 VAL A CA 1
ATOM 1733 C C . VAL A 1 214 ? 7.256 -3.340 -12.677 1.00 96.38 214 VAL A C 1
ATOM 1735 O O . VAL A 1 214 ? 8.461 -3.594 -12.601 1.00 96.38 214 VAL A O 1
ATOM 1738 N N . VAL A 1 215 ? 6.351 -4.241 -13.045 1.00 97.25 215 VAL A N 1
ATOM 1739 C CA . VAL A 1 215 ? 6.674 -5.577 -13.542 1.00 97.25 215 VAL A CA 1
ATOM 1740 C C . VAL A 1 215 ? 6.554 -5.559 -15.054 1.00 97.25 215 VAL A C 1
ATOM 1742 O O . VAL A 1 215 ? 5.511 -5.191 -15.595 1.00 97.25 215 VAL A O 1
ATOM 1745 N N . ILE A 1 216 ? 7.615 -5.966 -15.740 1.00 96.81 216 ILE A N 1
ATOM 1746 C CA . ILE A 1 216 ? 7.687 -5.994 -17.198 1.00 96.81 216 ILE A CA 1
ATOM 1747 C C . ILE A 1 216 ? 8.079 -7.387 -17.688 1.00 96.81 216 ILE A C 1
ATOM 1749 O O . ILE A 1 216 ? 8.880 -8.093 -17.075 1.00 96.81 216 ILE A O 1
ATOM 1753 N N . SER A 1 217 ? 7.533 -7.779 -18.832 1.00 96.38 217 SER A N 1
ATOM 1754 C CA . SER A 1 217 ? 7.994 -8.960 -19.564 1.00 96.38 217 SER A CA 1
ATOM 1755 C C . SER A 1 217 ? 9.404 -8.748 -20.130 1.00 96.38 217 SER A C 1
ATOM 1757 O O . SER A 1 217 ? 9.886 -7.618 -20.246 1.00 96.38 217 SER A O 1
ATOM 1759 N N . ARG A 1 218 ? 10.053 -9.823 -20.597 1.00 92.50 218 ARG A N 1
ATOM 1760 C CA . ARG A 1 218 ? 11.337 -9.726 -21.322 1.00 92.50 218 ARG A CA 1
ATOM 1761 C C . ARG A 1 218 ? 11.276 -8.824 -22.562 1.00 92.50 218 ARG A C 1
ATOM 1763 O O . ARG A 1 218 ? 12.269 -8.159 -22.884 1.00 92.50 218 ARG A O 1
ATOM 1770 N N . ALA A 1 219 ? 10.111 -8.782 -23.214 1.00 93.81 219 ALA A N 1
ATOM 1771 C CA . ALA A 1 219 ? 9.815 -7.925 -24.361 1.00 93.81 219 ALA A CA 1
ATOM 1772 C C . ALA A 1 219 ? 9.584 -6.451 -23.977 1.00 93.81 219 ALA A C 1
ATOM 1774 O O . ALA A 1 219 ? 9.461 -5.609 -24.857 1.00 93.81 219 ALA A O 1
ATOM 1775 N N . GLY A 1 220 ? 9.531 -6.125 -22.682 1.00 92.56 220 GLY A N 1
ATOM 1776 C CA . GLY A 1 220 ? 9.309 -4.763 -22.197 1.00 92.56 220 GLY A CA 1
ATOM 1777 C C . GLY A 1 220 ? 7.847 -4.363 -22.035 1.00 92.56 220 GLY A C 1
ATOM 1778 O O . GLY A 1 220 ? 7.575 -3.253 -21.593 1.00 92.56 220 GLY A O 1
ATOM 1779 N N . LYS A 1 221 ? 6.899 -5.262 -22.329 1.00 95.62 221 LYS A N 1
ATOM 1780 C CA . LYS A 1 221 ? 5.475 -5.034 -22.045 1.00 95.62 221 LYS A CA 1
ATOM 1781 C C . LYS A 1 221 ? 5.243 -4.947 -20.537 1.00 95.62 221 LYS A C 1
ATOM 1783 O O . LYS A 1 221 ? 5.671 -5.855 -19.819 1.00 95.62 221 LYS A O 1
ATOM 1788 N N . ILE A 1 222 ? 4.534 -3.909 -20.095 1.00 95.56 222 ILE A N 1
ATOM 1789 C CA . ILE A 1 222 ? 4.084 -3.742 -18.709 1.00 95.56 222 ILE A CA 1
ATOM 1790 C C . ILE A 1 222 ? 3.062 -4.831 -18.382 1.00 95.56 222 ILE A C 1
ATOM 1792 O O . ILE A 1 222 ? 2.074 -5.011 -19.093 1.00 95.56 222 ILE A O 1
ATOM 1796 N N . ILE A 1 223 ? 3.327 -5.570 -17.311 1.00 96.38 223 ILE A N 1
ATOM 1797 C CA . ILE A 1 223 ? 2.443 -6.606 -16.781 1.00 96.38 223 ILE A CA 1
ATOM 1798 C C . ILE A 1 223 ? 1.559 -6.006 -15.689 1.00 96.38 223 ILE A C 1
ATOM 1800 O O . ILE A 1 223 ? 0.333 -6.110 -15.760 1.00 96.38 223 ILE A O 1
ATOM 1804 N N . ASP A 1 224 ? 2.178 -5.366 -14.694 1.00 96.69 224 ASP A N 1
ATOM 1805 C CA . ASP A 1 224 ? 1.479 -4.810 -13.535 1.00 96.69 224 ASP A CA 1
ATOM 1806 C C . ASP A 1 224 ? 2.363 -3.833 -12.744 1.00 96.69 224 ASP A C 1
ATOM 1808 O O . ASP A 1 224 ? 3.568 -3.721 -12.995 1.00 96.69 224 ASP A O 1
ATOM 1812 N N . VAL A 1 225 ? 1.774 -3.195 -11.735 1.00 97.19 225 VAL A N 1
ATOM 1813 C CA . VAL A 1 225 ? 2.487 -2.492 -10.667 1.00 97.19 225 VAL A CA 1
ATOM 1814 C C . VAL A 1 225 ? 2.287 -3.244 -9.358 1.00 97.19 225 VAL A C 1
ATOM 1816 O O . VAL A 1 225 ? 1.180 -3.659 -9.022 1.00 97.19 225 VAL A O 1
ATOM 1819 N N . ILE A 1 226 ? 3.371 -3.436 -8.612 1.00 97.69 226 ILE A N 1
ATOM 1820 C CA . ILE A 1 226 ? 3.366 -4.186 -7.357 1.00 97.69 226 ILE A CA 1
ATOM 1821 C C . ILE A 1 226 ? 3.993 -3.373 -6.226 1.00 97.69 226 ILE A C 1
ATOM 1823 O O . ILE A 1 226 ? 4.930 -2.599 -6.438 1.00 97.69 226 ILE A O 1
ATOM 1827 N N . ALA A 1 227 ? 3.512 -3.594 -5.008 1.00 96.38 227 ALA A N 1
ATOM 1828 C CA . ALA A 1 227 ? 4.080 -3.042 -3.788 1.00 96.38 227 ALA A CA 1
ATOM 1829 C C . ALA A 1 227 ? 4.736 -4.147 -2.957 1.00 96.38 227 ALA A C 1
ATOM 1831 O O . ALA A 1 227 ? 4.202 -5.248 -2.817 1.00 96.38 227 ALA A O 1
ATOM 1832 N N . LYS A 1 228 ? 5.900 -3.848 -2.382 1.00 95.31 228 LYS A N 1
ATOM 1833 C CA . LYS A 1 228 ? 6.620 -4.738 -1.477 1.00 95.31 228 LYS A CA 1
ATOM 1834 C C . LYS A 1 228 ? 6.061 -4.620 -0.063 1.00 95.31 228 LYS A C 1
ATOM 1836 O O . LYS A 1 228 ? 6.008 -3.530 0.509 1.00 95.31 228 LYS A O 1
ATOM 1841 N N . LEU A 1 229 ? 5.706 -5.754 0.526 1.00 95.31 229 LEU A N 1
ATOM 1842 C CA . LEU A 1 229 ? 5.224 -5.869 1.897 1.00 95.31 229 LEU A CA 1
ATOM 1843 C C . LEU A 1 229 ? 6.385 -5.896 2.899 1.00 95.31 229 LEU A C 1
ATOM 1845 O O . LEU A 1 229 ? 7.529 -6.219 2.563 1.00 95.31 229 LEU A O 1
ATOM 1849 N N . ARG A 1 230 ? 6.091 -5.564 4.162 1.00 92.56 230 ARG A N 1
ATOM 1850 C CA . ARG A 1 230 ? 7.090 -5.424 5.240 1.00 92.56 230 ARG A CA 1
ATOM 1851 C C . ARG A 1 230 ? 7.988 -6.651 5.419 1.00 92.56 230 ARG A C 1
ATOM 1853 O O . ARG A 1 230 ? 9.158 -6.510 5.761 1.00 92.56 230 ARG A O 1
ATOM 1860 N N . ARG A 1 231 ? 7.455 -7.846 5.172 1.00 92.19 231 ARG A N 1
ATOM 1861 C CA . ARG A 1 231 ? 8.150 -9.133 5.327 1.00 92.19 231 ARG A CA 1
ATOM 1862 C C . ARG A 1 231 ? 8.672 -9.719 4.004 1.00 92.19 231 ARG A C 1
ATOM 1864 O O . ARG A 1 231 ? 9.070 -10.876 3.952 1.00 92.19 231 ARG A O 1
ATOM 1871 N N . GLY A 1 232 ? 8.722 -8.910 2.945 1.00 91.88 232 GLY A N 1
ATOM 1872 C CA . GLY A 1 232 ? 9.357 -9.272 1.676 1.00 91.88 232 GLY A CA 1
ATOM 1873 C C . GLY A 1 232 ? 8.429 -9.855 0.612 1.00 91.88 232 GLY A C 1
ATOM 1874 O O . GLY A 1 232 ? 8.880 -9.997 -0.521 1.00 91.88 232 GLY A O 1
ATOM 1875 N N . ASP A 1 233 ? 7.169 -10.130 0.952 1.00 93.56 233 ASP A N 1
ATOM 1876 C CA . ASP A 1 233 ? 6.111 -10.483 -0.000 1.00 93.56 233 ASP A CA 1
ATOM 1877 C C . ASP A 1 233 ? 5.771 -9.301 -0.935 1.00 93.56 233 ASP A C 1
ATOM 1879 O O . ASP A 1 233 ? 6.220 -8.171 -0.717 1.00 93.56 233 ASP A O 1
ATOM 1883 N N . PHE A 1 234 ? 4.966 -9.543 -1.966 1.00 95.31 234 PHE A N 1
ATOM 1884 C CA . PHE A 1 234 ? 4.462 -8.527 -2.881 1.00 95.31 234 PHE A CA 1
ATOM 1885 C C . PHE A 1 234 ? 2.951 -8.636 -3.052 1.00 95.31 234 PHE A C 1
ATOM 1887 O O . PHE A 1 234 ? 2.383 -9.724 -3.042 1.00 95.31 234 PHE A O 1
ATOM 1894 N N . ILE A 1 235 ? 2.315 -7.498 -3.300 1.00 96.62 235 ILE A N 1
ATOM 1895 C CA . ILE A 1 235 ? 0.898 -7.409 -3.648 1.00 96.62 235 ILE A CA 1
ATOM 1896 C C . ILE A 1 235 ? 0.729 -6.532 -4.889 1.00 96.62 235 ILE A C 1
ATOM 1898 O O . ILE A 1 235 ? 1.520 -5.613 -5.115 1.00 96.62 235 ILE A O 1
ATOM 1902 N N . LYS A 1 236 ? -0.274 -6.835 -5.714 1.00 97.25 236 LYS A N 1
ATOM 1903 C CA . LYS A 1 236 ? -0.617 -6.029 -6.890 1.00 97.25 236 LYS A CA 1
ATOM 1904 C C . LYS A 1 236 ? -1.306 -4.740 -6.469 1.00 97.25 236 LYS A C 1
ATOM 1906 O O . LYS A 1 236 ? -2.112 -4.743 -5.542 1.00 97.25 236 LYS A O 1
ATOM 1911 N N . CYS A 1 237 ? -1.007 -3.660 -7.171 1.00 97.12 237 CYS A N 1
ATOM 1912 C CA . CYS A 1 237 ? -1.758 -2.422 -7.051 1.00 97.12 237 CYS A CA 1
ATOM 1913 C C . CYS A 1 237 ? -3.065 -2.511 -7.843 1.00 97.12 237 CYS A C 1
ATOM 1915 O O . CYS A 1 237 ? -3.166 -3.251 -8.823 1.00 97.12 237 CYS A O 1
ATOM 1917 N N . ALA A 1 238 ? -4.075 -1.754 -7.427 1.00 94.81 238 ALA A N 1
ATOM 1918 C CA . ALA A 1 238 ? -5.343 -1.715 -8.140 1.00 94.81 238 ALA A CA 1
ATOM 1919 C C . ALA A 1 238 ? -5.224 -0.794 -9.360 1.00 94.81 238 ALA A C 1
ATOM 1921 O O . ALA A 1 238 ? -4.761 0.338 -9.242 1.00 94.81 238 ALA A O 1
ATOM 1922 N N . ARG A 1 239 ? -5.664 -1.254 -10.534 1.00 93.56 239 ARG A N 1
ATOM 1923 C CA . ARG A 1 239 ? -5.870 -0.355 -11.678 1.00 93.56 239 ARG A CA 1
ATOM 1924 C C . ARG A 1 239 ? -7.096 0.505 -11.408 1.00 93.56 239 ARG A C 1
ATOM 1926 O O . ARG A 1 239 ? -8.104 -0.002 -10.922 1.00 93.56 239 ARG A O 1
ATOM 1933 N N . THR A 1 240 ? -7.012 1.787 -11.719 1.00 91.50 240 THR A N 1
ATOM 1934 C CA . THR A 1 240 ? -8.065 2.752 -11.406 1.00 91.50 240 THR A CA 1
ATOM 1935 C C . THR A 1 240 ? -8.133 3.843 -12.463 1.00 91.50 240 THR A C 1
ATOM 1937 O O . THR A 1 240 ? -7.120 4.192 -13.056 1.00 91.50 240 THR A O 1
ATOM 1940 N N . THR A 1 241 ? -9.314 4.408 -12.693 1.00 90.56 241 THR A N 1
ATOM 1941 C CA . THR A 1 241 ? -9.500 5.605 -13.533 1.00 90.56 241 THR A CA 1
ATOM 1942 C C . THR A 1 241 ? -9.362 6.896 -12.730 1.00 90.56 241 THR A C 1
ATOM 1944 O O . THR A 1 241 ? -9.535 7.983 -13.274 1.00 90.56 241 THR A O 1
ATOM 1947 N N . LYS A 1 242 ? -9.048 6.801 -11.426 1.00 89.81 242 LYS A N 1
ATOM 1948 C CA . LYS A 1 242 ? -8.705 7.974 -10.622 1.00 89.81 242 LYS A CA 1
ATOM 1949 C C . LYS A 1 242 ? -7.549 8.696 -11.304 1.00 89.81 242 LYS A C 1
ATOM 1951 O O . LYS A 1 242 ? -6.467 8.131 -11.489 1.00 89.81 242 LYS A O 1
ATOM 1956 N N . VAL A 1 243 ? -7.795 9.948 -11.658 1.00 84.06 243 VAL A N 1
ATOM 1957 C CA . VAL A 1 243 ? -6.747 10.851 -12.113 1.00 84.06 243 VAL A CA 1
ATOM 1958 C C . VAL A 1 243 ? -5.889 11.150 -10.883 1.00 84.06 243 VAL A C 1
ATOM 1960 O O . VAL A 1 243 ? -6.447 11.486 -9.829 1.00 84.06 243 VAL A O 1
ATOM 1963 N N . PRO A 1 244 ? -4.558 10.966 -10.945 1.00 79.31 244 PRO A N 1
ATOM 1964 C CA . PRO A 1 244 ? -3.686 11.470 -9.899 1.00 79.31 244 PRO A CA 1
ATOM 1965 C C . PRO A 1 244 ? -4.019 12.944 -9.683 1.00 79.31 244 PRO A C 1
ATOM 1967 O O . PRO A 1 244 ? -4.282 13.628 -10.670 1.00 79.31 244 PRO A O 1
ATOM 1970 N N . PRO A 1 245 ? -4.060 13.442 -8.435 1.00 71.88 245 PRO A N 1
ATOM 1971 C CA . PRO A 1 245 ? -4.207 14.877 -8.226 1.00 71.88 245 PRO A CA 1
ATOM 1972 C C . PRO A 1 245 ? -3.206 15.583 -9.138 1.00 71.88 245 PRO A C 1
ATOM 1974 O O . PRO A 1 245 ? -2.064 15.124 -9.229 1.00 71.88 245 PRO A O 1
ATOM 1977 N N . ASP A 1 246 ? -3.683 16.593 -9.863 1.00 63.16 246 ASP A N 1
ATOM 1978 C CA . ASP A 1 246 ? -2.934 17.277 -10.909 1.00 63.16 246 ASP A CA 1
ATOM 1979 C C . ASP A 1 246 ? -1.724 17.970 -10.273 1.00 63.16 246 ASP A C 1
ATOM 1981 O O . ASP A 1 246 ? -1.814 19.051 -9.696 1.00 63.16 246 ASP A O 1
ATOM 1985 N N . ILE A 1 247 ? -0.625 17.226 -10.198 1.00 56.19 247 ILE A N 1
ATOM 1986 C CA . ILE A 1 247 ? 0.653 17.653 -9.626 1.00 56.19 247 ILE A CA 1
ATOM 1987 C C . ILE A 1 247 ? 1.625 17.969 -10.770 1.00 56.19 247 ILE A C 1
ATOM 1989 O O . ILE A 1 247 ? 2.608 18.670 -10.555 1.00 56.19 247 ILE A O 1
ATOM 1993 N N . ASP A 1 248 ? 1.334 17.472 -11.976 1.00 49.97 248 ASP A N 1
ATOM 1994 C CA . ASP A 1 248 ? 2.203 17.575 -13.145 1.00 49.97 248 ASP A CA 1
ATOM 1995 C C . ASP A 1 248 ? 1.730 18.640 -14.161 1.00 49.97 248 ASP A C 1
ATOM 1997 O O . ASP A 1 248 ? 2.514 18.973 -15.043 1.00 49.97 248 ASP A O 1
ATOM 2001 N N . SER A 1 249 ? 0.525 19.235 -14.046 1.00 49.38 249 SER A N 1
ATOM 2002 C CA . SER A 1 249 ? 0.136 20.389 -14.889 1.00 49.38 249 SER A CA 1
ATOM 2003 C C . SER A 1 249 ? 0.830 21.701 -14.518 1.00 49.38 249 SER A C 1
ATOM 2005 O O . SER A 1 249 ? 0.691 22.686 -15.244 1.00 49.38 249 SER A O 1
ATOM 2007 N N . ASP A 1 250 ? 1.525 21.759 -13.379 1.00 45.44 250 ASP A N 1
ATOM 2008 C CA . ASP A 1 250 ? 2.302 22.934 -12.974 1.00 45.44 250 ASP A CA 1
ATOM 2009 C C . ASP A 1 250 ? 3.695 22.833 -13.609 1.00 45.44 250 ASP A C 1
ATOM 2011 O O . ASP A 1 250 ? 4.709 22.561 -12.963 1.00 45.44 250 ASP A O 1
ATOM 2015 N N . ASP A 1 251 ? 3.704 23.011 -14.929 1.00 49.97 251 ASP A N 1
ATOM 2016 C CA . ASP A 1 251 ? 4.827 22.850 -15.858 1.00 49.97 251 ASP A CA 1
ATOM 2017 C C . ASP A 1 251 ? 6.029 23.781 -15.581 1.00 49.97 251 ASP A C 1
ATOM 2019 O O . ASP A 1 251 ? 6.924 23.877 -16.417 1.00 49.97 251 ASP A O 1
ATOM 2023 N N . ASP A 1 252 ? 6.106 24.464 -14.428 1.00 46.03 252 ASP A N 1
ATOM 2024 C CA . ASP A 1 252 ? 7.223 25.379 -14.172 1.00 46.03 252 ASP A CA 1
ATOM 2025 C C . ASP A 1 252 ? 7.822 25.412 -12.761 1.00 46.03 252 ASP A C 1
ATOM 2027 O O . ASP A 1 252 ? 8.959 25.849 -12.620 1.00 46.03 252 ASP A O 1
ATOM 2031 N N . LEU A 1 253 ? 7.192 24.913 -11.691 1.00 57.53 253 LEU A N 1
ATOM 2032 C CA . LEU A 1 253 ? 7.844 24.955 -10.372 1.00 57.53 253 LEU A CA 1
ATOM 2033 C C . LEU A 1 253 ? 7.466 23.744 -9.527 1.00 57.53 253 LEU A C 1
ATOM 2035 O O . LEU A 1 253 ? 6.430 23.720 -8.874 1.00 57.53 253 LEU A O 1
ATOM 2039 N N . ARG A 1 254 ? 8.368 22.756 -9.456 1.00 67.38 254 ARG A N 1
ATOM 2040 C CA . ARG A 1 254 ? 8.352 21.731 -8.401 1.00 67.38 254 ARG A CA 1
ATOM 2041 C C . ARG A 1 254 ? 8.455 22.419 -7.040 1.00 67.38 254 ARG A C 1
ATOM 2043 O O . ARG A 1 254 ? 9.552 22.619 -6.516 1.00 67.38 254 ARG A O 1
ATOM 2050 N N . LEU A 1 255 ? 7.314 22.807 -6.480 1.00 80.94 255 LEU A N 1
ATOM 2051 C CA . LEU A 1 255 ? 7.238 23.439 -5.176 1.00 80.94 255 LEU A CA 1
ATOM 2052 C C . LEU A 1 255 ? 7.631 22.404 -4.128 1.00 80.94 255 LEU A C 1
ATOM 2054 O O . LEU A 1 255 ? 7.008 21.355 -3.964 1.00 80.94 255 LEU A O 1
ATOM 2058 N N . GLY A 1 256 ? 8.704 22.698 -3.416 1.00 87.62 256 GLY A N 1
ATOM 2059 C CA . GLY A 1 256 ? 9.253 21.796 -2.428 1.00 87.62 256 GLY A CA 1
ATOM 2060 C C . GLY A 1 256 ? 10.458 22.406 -1.748 1.00 87.62 256 GLY A C 1
ATOM 2061 O O . GLY A 1 256 ? 10.803 23.569 -1.957 1.00 87.62 256 GLY A O 1
ATOM 2062 N N . TYR A 1 257 ? 11.093 21.602 -0.910 1.00 89.44 257 TYR A N 1
ATOM 2063 C CA . TYR A 1 257 ? 12.224 22.032 -0.105 1.00 89.44 257 TYR A CA 1
ATOM 2064 C C . TYR A 1 257 ? 13.408 21.111 -0.363 1.00 89.44 257 TYR A C 1
ATOM 2066 O O . TYR A 1 257 ? 13.268 19.887 -0.380 1.00 89.44 257 TYR A O 1
ATOM 2074 N N . LEU A 1 258 ? 14.585 21.706 -0.540 1.00 87.31 258 LEU A N 1
ATOM 2075 C CA . LEU A 1 258 ? 15.847 20.979 -0.592 1.00 87.31 258 LEU A CA 1
ATOM 2076 C C . LEU A 1 258 ? 16.462 20.943 0.806 1.00 87.31 258 LEU A C 1
ATOM 2078 O O . LEU A 1 258 ? 16.728 21.981 1.409 1.00 87.31 258 LEU A O 1
ATOM 2082 N N . CYS A 1 259 ? 16.719 19.742 1.311 1.00 86.31 259 CYS A N 1
ATOM 2083 C CA . CYS A 1 259 ? 17.513 19.518 2.510 1.00 86.31 259 CYS A CA 1
ATOM 2084 C C . CYS A 1 259 ? 18.804 18.802 2.100 1.00 86.31 259 CYS A C 1
ATOM 2086 O O . CYS A 1 259 ? 18.834 17.584 1.899 1.00 86.31 259 CYS A O 1
ATOM 2088 N N . GLY A 1 260 ? 19.872 19.577 1.899 1.00 88.00 260 GLY A N 1
ATOM 2089 C CA . GLY A 1 260 ? 21.106 19.075 1.297 1.00 88.00 260 GLY A CA 1
ATOM 2090 C C . GLY A 1 260 ? 20.865 18.613 -0.143 1.00 88.00 260 GLY A C 1
ATOM 2091 O O . GLY A 1 260 ? 20.567 19.426 -1.010 1.00 88.00 260 GLY A O 1
ATOM 2092 N N . VAL A 1 261 ? 20.986 17.305 -0.388 1.00 79.88 261 VAL A N 1
ATOM 2093 C CA . VAL A 1 261 ? 20.755 16.678 -1.708 1.00 79.88 261 VAL A CA 1
ATOM 2094 C C . VAL A 1 261 ? 19.370 16.041 -1.847 1.00 79.88 261 VAL A C 1
ATOM 2096 O O . VAL A 1 261 ? 19.072 15.438 -2.873 1.00 79.88 261 VAL A O 1
ATOM 2099 N N . LEU A 1 262 ? 18.542 16.113 -0.803 1.00 82.06 262 LEU A N 1
ATOM 2100 C CA . LEU A 1 262 ? 17.217 15.502 -0.781 1.00 82.06 262 LEU A CA 1
ATOM 2101 C C . LEU A 1 262 ? 16.160 16.552 -1.102 1.00 82.06 262 LEU A C 1
ATOM 2103 O O . LEU A 1 262 ? 16.088 17.581 -0.430 1.00 82.06 262 LEU A O 1
ATOM 2107 N N . PHE A 1 263 ? 15.328 16.271 -2.100 1.00 83.44 263 PHE A N 1
ATOM 2108 C CA . PHE A 1 263 ? 14.157 17.075 -2.422 1.00 83.44 263 PHE A CA 1
ATOM 2109 C C . PHE A 1 263 ? 12.917 16.505 -1.727 1.00 83.44 263 PHE A C 1
ATOM 2111 O O . PHE A 1 263 ? 12.679 15.297 -1.742 1.00 83.44 263 PHE A O 1
ATOM 2118 N N . PHE A 1 264 ? 12.133 17.382 -1.107 1.00 84.81 264 PHE A N 1
ATOM 2119 C CA . PHE A 1 264 ? 10.859 17.054 -0.482 1.00 84.81 264 PHE A CA 1
ATOM 2120 C C . PHE A 1 264 ? 9.748 17.832 -1.174 1.00 84.81 264 PHE A C 1
ATOM 2122 O O . PHE A 1 264 ? 9.654 19.052 -1.034 1.00 84.81 264 PHE A O 1
ATOM 2129 N N . ASP A 1 265 ? 8.903 17.103 -1.894 1.00 84.38 265 ASP A N 1
ATOM 2130 C CA . ASP A 1 265 ? 7.715 17.642 -2.548 1.00 84.38 265 ASP A CA 1
ATOM 2131 C C . ASP A 1 265 ? 6.734 18.262 -1.533 1.00 84.38 265 ASP A C 1
ATOM 2133 O O . ASP A 1 265 ? 6.509 17.714 -0.447 1.00 84.38 265 ASP A O 1
ATOM 2137 N N . ILE A 1 266 ? 6.121 19.398 -1.881 1.00 86.38 266 ILE A N 1
ATOM 2138 C CA . ILE A 1 266 ? 5.195 20.110 -0.989 1.00 86.38 266 ILE A CA 1
ATOM 2139 C C . ILE A 1 266 ? 3.993 19.253 -0.570 1.00 86.38 266 ILE A C 1
ATOM 2141 O O . ILE A 1 266 ? 3.514 19.378 0.560 1.00 86.38 266 ILE A O 1
ATOM 2145 N N . ASN A 1 267 ? 3.503 18.353 -1.426 1.00 81.69 267 ASN A N 1
ATOM 2146 C CA . ASN A 1 267 ? 2.384 17.477 -1.084 1.00 81.69 267 ASN A CA 1
ATOM 2147 C C . ASN A 1 267 ? 2.819 16.388 -0.111 1.00 81.69 267 ASN A C 1
ATOM 2149 O O . ASN A 1 267 ? 2.072 16.073 0.819 1.00 81.69 267 ASN A O 1
ATOM 2153 N N . HIS A 1 268 ? 4.040 15.865 -0.261 1.00 83.62 268 HIS A N 1
ATOM 2154 C CA . HIS A 1 268 ? 4.632 14.968 0.734 1.00 83.62 268 HIS A CA 1
ATOM 2155 C C . HIS A 1 268 ? 4.718 15.640 2.110 1.00 83.62 268 HIS A C 1
ATOM 2157 O O . HIS A 1 268 ? 4.323 15.056 3.123 1.00 83.62 268 HIS A O 1
ATOM 2163 N N . LEU A 1 269 ? 5.135 16.909 2.151 1.00 89.38 269 LEU A N 1
ATOM 2164 C CA . LEU A 1 269 ? 5.177 17.698 3.385 1.00 89.38 269 LEU A CA 1
ATOM 2165 C C . LEU A 1 269 ? 3.783 17.921 3.983 1.00 89.38 269 LEU A C 1
ATOM 2167 O O . LEU A 1 269 ? 3.593 17.670 5.173 1.00 89.38 269 LEU A O 1
ATOM 2171 N N . LYS A 1 270 ? 2.791 18.320 3.175 1.00 90.00 270 LYS A N 1
ATOM 2172 C CA . LYS A 1 270 ? 1.394 18.498 3.619 1.00 90.00 270 LYS A CA 1
ATOM 2173 C C . LYS A 1 270 ? 0.811 17.205 4.192 1.00 90.00 270 LYS A C 1
ATOM 2175 O O . LYS A 1 270 ? 0.244 17.215 5.283 1.00 90.00 270 LYS A O 1
ATOM 2180 N N . ARG A 1 271 ? 0.988 16.077 3.496 1.00 87.62 271 ARG A N 1
ATOM 2181 C CA . ARG A 1 271 ? 0.548 14.754 3.973 1.00 87.62 271 ARG A CA 1
ATOM 2182 C C . ARG A 1 271 ? 1.246 14.374 5.274 1.00 87.62 271 ARG A C 1
ATOM 2184 O O . ARG A 1 271 ? 0.591 13.895 6.196 1.00 87.62 271 ARG A O 1
ATOM 2191 N N . THR A 1 272 ? 2.549 14.637 5.378 1.00 89.12 272 THR A N 1
ATOM 2192 C CA . THR A 1 272 ? 3.319 14.340 6.591 1.00 89.12 272 THR A CA 1
ATOM 2193 C C . THR A 1 272 ? 2.850 15.193 7.767 1.00 89.12 272 THR A C 1
ATOM 2195 O O . THR A 1 272 ? 2.674 14.670 8.865 1.00 89.12 272 THR A O 1
ATOM 2198 N N . ALA A 1 273 ? 2.567 16.477 7.541 1.00 91.31 273 ALA A N 1
ATOM 2199 C CA . ALA A 1 273 ? 2.017 17.372 8.553 1.00 91.31 273 ALA A CA 1
ATOM 2200 C C . ALA A 1 273 ? 0.619 16.929 9.017 1.00 91.31 273 ALA A C 1
ATOM 2202 O O . ALA A 1 273 ? 0.357 16.881 10.220 1.00 91.31 273 ALA A O 1
ATOM 2203 N N . ASN A 1 274 ? -0.258 16.532 8.089 1.00 90.44 274 ASN A N 1
ATOM 2204 C CA . ASN A 1 274 ? -1.580 15.997 8.423 1.00 90.44 274 ASN A CA 1
ATOM 2205 C C . ASN A 1 274 ? -1.472 14.709 9.250 1.00 90.44 274 ASN A C 1
ATOM 2207 O O . ASN A 1 274 ? -2.122 14.586 10.289 1.00 90.44 274 ASN A O 1
ATOM 2211 N N . LEU A 1 275 ? -0.590 13.787 8.852 1.00 87.88 275 LEU A N 1
ATOM 2212 C CA . LEU A 1 275 ? -0.319 12.563 9.603 1.00 87.88 275 LEU A CA 1
ATOM 2213 C C . LEU A 1 275 ? 0.220 12.872 11.009 1.00 87.88 275 LEU A C 1
ATOM 2215 O O . LEU A 1 275 ? -0.198 12.248 11.985 1.00 87.88 275 LEU A O 1
ATOM 2219 N N . ALA A 1 276 ? 1.124 13.846 11.131 1.00 89.50 276 ALA A N 1
ATOM 2220 C CA . ALA A 1 276 ? 1.674 14.282 12.410 1.00 89.50 276 ALA A CA 1
ATOM 2221 C C . ALA A 1 276 ? 0.589 14.852 13.335 1.00 89.50 276 ALA A C 1
ATOM 2223 O O . ALA A 1 276 ? 0.522 14.464 14.501 1.00 89.50 276 ALA A O 1
ATOM 2224 N N . LYS A 1 277 ? -0.290 15.717 12.809 1.00 89.56 277 LYS A N 1
ATOM 2225 C CA . LYS A 1 277 ? -1.417 16.311 13.546 1.00 89.56 277 LYS A CA 1
ATOM 2226 C C . LYS A 1 277 ? -2.349 15.236 14.095 1.00 89.56 277 LYS A C 1
ATOM 2228 O O . LYS A 1 277 ? -2.677 15.243 15.277 1.00 89.56 277 LYS A O 1
ATOM 2233 N N . VAL A 1 278 ? -2.725 14.286 13.247 1.00 85.94 278 VAL A N 1
ATOM 2234 C CA . VAL A 1 278 ? -3.608 13.175 13.611 1.00 85.94 278 VAL A CA 1
ATOM 2235 C C . VAL A 1 278 ? -2.960 12.279 14.676 1.00 85.94 278 VAL A C 1
ATOM 2237 O O . VAL A 1 278 ? -3.594 11.921 15.667 1.00 85.94 278 VAL A O 1
ATOM 2240 N N . LYS A 1 279 ? -1.655 11.998 14.556 1.00 84.19 279 LYS A N 1
ATOM 2241 C CA . LYS A 1 279 ? -0.907 11.237 15.571 1.00 84.19 279 LYS A CA 1
ATOM 2242 C C . LYS A 1 279 ? -0.751 11.983 16.899 1.00 84.19 279 LYS A C 1
ATOM 2244 O O . LYS A 1 279 ? -0.741 11.330 17.938 1.00 84.19 279 LYS A O 1
ATOM 2249 N N . PHE A 1 280 ? -0.630 13.310 16.879 1.00 84.88 280 PHE A N 1
ATOM 2250 C CA . PHE A 1 280 ? -0.522 14.128 18.090 1.00 84.88 280 PHE A CA 1
ATOM 2251 C C . PHE A 1 280 ? -1.782 14.046 18.956 1.00 84.88 280 PHE A C 1
ATOM 2253 O O . PHE A 1 280 ? -1.686 13.841 20.165 1.00 84.88 280 PHE A O 1
ATOM 2260 N N . LEU A 1 281 ? -2.960 14.153 18.332 1.00 83.00 281 LEU A N 1
ATOM 2261 C CA . LEU A 1 281 ? -4.249 14.156 19.034 1.00 83.00 281 LEU A CA 1
ATOM 2262 C C . LEU A 1 281 ? -4.499 12.874 19.837 1.00 83.00 281 LEU A C 1
ATOM 2264 O O . LEU A 1 281 ? -5.215 12.902 20.832 1.00 83.00 281 LEU A O 1
ATOM 2268 N N . LYS A 1 282 ? -3.872 11.762 19.447 1.00 76.75 282 LYS A N 1
ATOM 2269 C CA . LYS A 1 282 ? -4.064 10.464 20.095 1.00 76.75 282 LYS A CA 1
ATOM 2270 C C . LYS A 1 282 ? -3.288 10.261 21.395 1.00 76.75 282 LYS A C 1
ATOM 2272 O O . LYS A 1 282 ? -3.535 9.256 22.049 1.00 76.75 282 LYS A O 1
ATOM 2277 N N . GLN A 1 283 ? -2.363 11.157 21.765 1.00 66.38 283 GLN A N 1
ATOM 2278 C CA . GLN A 1 283 ? -1.580 11.123 23.022 1.00 66.38 283 GLN A CA 1
ATOM 2279 C C . GLN A 1 283 ? -0.958 9.763 23.411 1.00 66.38 283 GLN A C 1
ATOM 2281 O O . GLN A 1 283 ? -0.536 9.560 24.551 1.00 66.38 283 GLN A O 1
ATOM 2286 N N . GLU A 1 284 ? -0.846 8.814 22.481 1.00 67.69 284 GLU A N 1
ATOM 2287 C CA . GLU A 1 284 ? -0.084 7.595 22.712 1.00 67.69 284 GLU A CA 1
ATOM 2288 C C . GLU A 1 284 ? 1.370 7.992 22.991 1.00 67.69 284 GLU A C 1
ATOM 2290 O O . GLU A 1 284 ? 1.833 9.000 22.457 1.00 67.69 284 GLU A O 1
ATOM 2295 N N . ARG A 1 285 ? 2.086 7.221 23.826 1.00 68.06 285 ARG A N 1
ATOM 2296 C CA . ARG A 1 285 ? 3.499 7.432 24.214 1.00 68.06 285 ARG A CA 1
ATOM 2297 C C . ARG A 1 285 ? 4.444 7.365 23.004 1.00 68.06 285 ARG A C 1
ATOM 2299 O O . ARG A 1 285 ? 5.264 6.458 22.883 1.00 68.06 285 ARG A O 1
ATOM 2306 N N . ARG A 1 286 ? 4.295 8.285 22.062 1.00 68.81 286 ARG A N 1
ATOM 2307 C CA . ARG A 1 286 ? 4.988 8.308 20.787 1.00 68.81 286 ARG A CA 1
ATOM 2308 C C . ARG A 1 286 ? 6.174 9.239 20.892 1.00 68.81 286 ARG A C 1
ATOM 2310 O O . ARG A 1 286 ? 6.133 10.283 21.533 1.00 68.81 286 ARG A O 1
ATOM 2317 N N . ILE A 1 287 ? 7.237 8.840 20.207 1.00 84.12 287 ILE A N 1
ATOM 2318 C CA . ILE A 1 287 ? 8.465 9.622 20.093 1.00 84.12 287 ILE A CA 1
ATOM 2319 C C . ILE A 1 287 ? 8.195 10.921 19.319 1.00 84.12 287 ILE A C 1
ATOM 2321 O O . ILE A 1 287 ? 8.899 11.901 19.537 1.00 84.12 287 ILE A O 1
ATOM 2325 N N . PHE A 1 288 ? 7.184 10.934 18.439 1.00 86.62 288 PHE A N 1
ATOM 2326 C CA . PHE A 1 288 ? 6.805 12.078 17.613 1.00 86.62 288 PHE A CA 1
ATOM 2327 C C . PHE A 1 288 ? 5.277 12.213 17.452 1.00 86.62 288 PHE A C 1
ATOM 2329 O O . PHE A 1 288 ? 4.582 11.191 17.439 1.00 86.62 288 PHE A O 1
ATOM 2336 N N . PRO A 1 289 ? 4.767 13.436 17.212 1.00 89.25 289 PRO A N 1
ATOM 2337 C CA . PRO A 1 289 ? 5.536 14.684 17.121 1.00 89.25 289 PRO A CA 1
ATOM 2338 C C . PRO A 1 289 ? 6.129 15.147 18.463 1.00 89.25 289 PRO A C 1
ATOM 2340 O O . PRO A 1 289 ? 5.557 14.885 19.515 1.00 89.25 289 PRO A O 1
ATOM 2343 N N . LYS A 1 290 ? 7.292 15.813 18.420 1.00 90.94 290 LYS A N 1
ATOM 2344 C CA . LYS A 1 290 ? 7.947 16.415 19.600 1.00 90.94 290 LYS A CA 1
ATOM 2345 C C . LYS A 1 290 ? 7.641 17.899 19.658 1.00 90.94 290 LYS A C 1
ATOM 2347 O O . LYS A 1 290 ? 7.642 18.542 18.616 1.00 90.94 290 LYS A O 1
ATOM 2352 N N . ILE A 1 291 ? 7.442 18.445 20.852 1.00 90.62 291 ILE A N 1
ATOM 2353 C CA . ILE A 1 291 ? 7.331 19.897 21.023 1.00 90.62 291 ILE A CA 1
ATOM 2354 C C . ILE A 1 291 ? 8.673 20.533 20.638 1.00 90.62 291 ILE A C 1
ATOM 2356 O O . ILE A 1 291 ? 9.732 20.067 21.059 1.00 90.62 291 ILE A O 1
ATOM 2360 N N . TYR A 1 292 ? 8.608 21.574 19.816 1.00 92.81 292 TYR A N 1
ATOM 2361 C CA . TYR A 1 292 ? 9.713 22.463 19.495 1.00 92.81 292 TYR A CA 1
ATOM 2362 C C . TYR A 1 292 ? 9.452 23.805 20.157 1.00 92.81 292 TYR A C 1
ATOM 2364 O O . TYR A 1 292 ? 8.386 24.389 19.951 1.00 92.81 292 TYR A O 1
ATOM 2372 N N . LEU A 1 293 ? 10.416 24.275 20.938 1.00 95.75 293 LEU A N 1
ATOM 2373 C CA . LEU A 1 293 ? 10.365 25.579 21.571 1.00 95.75 293 LEU A CA 1
ATOM 2374 C C . LEU A 1 293 ? 11.656 26.319 21.234 1.00 95.75 293 LEU A C 1
ATOM 2376 O O . LEU A 1 293 ? 12.741 25.828 21.541 1.00 95.75 293 LEU A O 1
ATOM 2380 N N . ASP A 1 294 ? 11.505 27.469 20.597 1.00 95.12 294 ASP A N 1
ATOM 2381 C CA . ASP A 1 294 ? 12.544 28.466 20.366 1.00 95.12 294 ASP A CA 1
ATOM 2382 C C . ASP A 1 294 ? 12.020 29.837 20.825 1.00 95.12 294 ASP A C 1
ATOM 2384 O O . ASP A 1 294 ? 10.806 30.026 20.954 1.00 95.12 294 ASP A O 1
ATOM 2388 N N . ASP A 1 295 ? 12.915 30.800 21.043 1.00 95.75 295 ASP A N 1
ATOM 2389 C CA . ASP A 1 295 ? 12.580 32.146 21.531 1.00 95.75 295 ASP A CA 1
ATOM 2390 C C . ASP A 1 295 ? 11.559 32.860 20.625 1.00 95.75 295 ASP A C 1
ATOM 2392 O O . ASP A 1 295 ? 10.786 33.705 21.079 1.00 95.75 295 ASP A O 1
ATOM 2396 N N . SER A 1 296 ? 11.538 32.504 19.337 1.00 95.06 296 SER A N 1
ATOM 2397 C CA . SER A 1 296 ? 10.686 33.109 18.312 1.00 95.06 296 SER A CA 1
ATOM 2398 C C . SER A 1 296 ? 9.466 32.268 17.913 1.00 95.06 296 SER A C 1
ATOM 2400 O O . SER A 1 296 ? 8.559 32.776 17.247 1.00 95.06 296 SER A O 1
ATOM 2402 N N . PHE A 1 297 ? 9.427 30.982 18.279 1.00 94.00 297 PHE A N 1
ATOM 2403 C CA . PHE A 1 297 ? 8.459 30.043 17.719 1.00 94.00 297 PHE A CA 1
ATOM 2404 C C . PHE A 1 297 ? 8.201 28.834 18.626 1.00 94.00 297 PHE A C 1
ATOM 2406 O O . PHE A 1 297 ? 9.115 28.163 19.098 1.00 94.00 297 PHE A O 1
ATOM 2413 N N . THR A 1 298 ? 6.922 28.496 18.807 1.00 94.56 298 THR A N 1
ATOM 2414 C CA . THR A 1 298 ? 6.491 27.228 19.412 1.00 94.56 298 THR A CA 1
ATOM 2415 C C . THR A 1 298 ? 5.801 26.378 18.354 1.00 94.56 298 THR A C 1
ATOM 2417 O O . THR A 1 298 ? 4.870 26.838 17.694 1.00 94.56 298 THR A O 1
ATOM 2420 N N . GLY A 1 299 ? 6.222 25.124 18.205 1.00 91.25 299 GLY A N 1
ATOM 2421 C CA . GLY A 1 299 ? 5.653 24.217 17.215 1.00 91.25 299 GLY A CA 1
ATOM 2422 C C . GLY A 1 299 ? 5.901 22.747 17.520 1.00 91.25 299 GLY A C 1
ATOM 2423 O O . GLY A 1 299 ? 6.164 22.358 18.657 1.00 91.25 299 GLY A O 1
ATOM 2424 N N . TYR A 1 300 ? 5.807 21.919 16.481 1.00 91.25 300 TYR A N 1
ATOM 2425 C CA . TYR A 1 300 ? 5.988 20.475 16.578 1.00 91.25 300 TYR A CA 1
ATOM 2426 C C . TYR A 1 300 ? 6.975 19.977 15.521 1.00 91.25 300 TYR A C 1
ATOM 2428 O O . TYR A 1 300 ? 6.857 20.318 14.347 1.00 91.25 300 TYR A O 1
ATOM 2436 N N . LEU A 1 301 ? 7.918 19.126 15.928 1.00 92.50 301 LEU A N 1
ATOM 2437 C CA . LEU A 1 301 ? 8.807 18.395 15.028 1.00 92.50 301 LEU A CA 1
ATOM 2438 C C . LEU A 1 301 ? 8.204 17.045 14.678 1.00 92.50 301 LEU A C 1
ATOM 2440 O O . LEU A 1 301 ? 7.776 16.295 15.559 1.00 92.50 301 LEU A O 1
ATOM 2444 N N . TYR A 1 302 ? 8.271 16.698 13.399 1.00 92.19 302 TYR A N 1
ATOM 2445 C CA . TYR A 1 302 ? 7.940 15.373 12.900 1.00 92.19 302 TYR A CA 1
ATOM 2446 C C . TYR A 1 302 ? 8.973 14.941 11.849 1.00 92.19 302 TYR A C 1
ATOM 2448 O O . TYR A 1 302 ? 9.376 15.780 11.042 1.00 92.19 302 TYR A O 1
ATOM 2456 N N .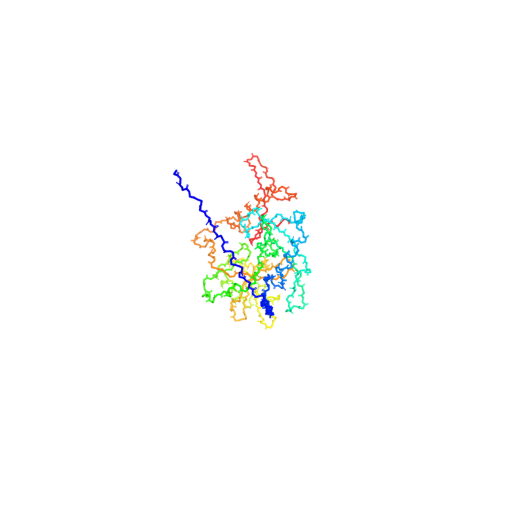 PRO A 1 303 ? 9.435 13.675 11.835 1.00 91.12 303 PRO A N 1
ATOM 2457 C CA . PRO A 1 303 ? 10.462 13.253 10.892 1.00 91.12 303 PRO A CA 1
ATOM 2458 C C . PRO A 1 303 ? 9.953 13.288 9.450 1.00 91.12 303 PRO A C 1
ATOM 2460 O O . PRO A 1 303 ? 8.905 12.720 9.137 1.00 91.12 303 PRO A O 1
ATOM 2463 N N . LEU A 1 304 ? 10.741 13.907 8.573 1.00 90.25 304 LEU A N 1
ATOM 2464 C CA . LEU A 1 304 ? 10.565 13.853 7.127 1.00 90.25 304 LEU A CA 1
ATOM 2465 C C . LEU A 1 304 ? 11.478 12.766 6.568 1.00 90.25 304 LEU A C 1
ATOM 2467 O O . LEU A 1 304 ? 12.687 12.792 6.800 1.00 90.25 304 LEU A O 1
ATOM 2471 N N . LEU A 1 305 ? 10.907 11.810 5.839 1.00 85.81 305 LEU A N 1
ATOM 2472 C CA . LEU A 1 305 ? 11.676 10.765 5.168 1.00 85.81 305 LEU A CA 1
ATOM 2473 C C . LEU A 1 305 ? 11.608 10.968 3.646 1.00 85.81 305 LEU A C 1
ATOM 2475 O O . LEU A 1 305 ? 10.575 11.414 3.139 1.00 85.81 305 LEU A O 1
ATOM 2479 N N . PRO A 1 306 ? 12.698 10.684 2.912 1.00 79.50 306 PRO A N 1
ATOM 2480 C CA . PRO A 1 306 ? 12.731 10.857 1.464 1.00 79.50 306 PRO A CA 1
ATOM 2481 C C . PRO A 1 306 ? 11.878 9.799 0.749 1.00 79.50 306 PRO A C 1
ATOM 2483 O O . PRO A 1 306 ? 11.436 8.820 1.353 1.00 79.50 306 PRO A O 1
ATOM 2486 N N . ASN A 1 307 ? 11.700 9.966 -0.565 1.00 70.94 307 ASN A N 1
ATOM 2487 C CA . ASN A 1 307 ? 11.064 8.983 -1.454 1.00 70.94 307 ASN A CA 1
ATOM 2488 C C . ASN A 1 307 ? 9.614 8.628 -1.069 1.00 70.94 307 ASN A C 1
ATOM 2490 O O . ASN A 1 307 ? 9.200 7.476 -1.206 1.00 70.94 307 ASN A O 1
ATOM 2494 N N . GLY A 1 308 ? 8.859 9.596 -0.538 1.00 69.94 308 GLY A N 1
ATOM 2495 C CA . GLY A 1 308 ? 7.468 9.386 -0.120 1.00 69.94 308 GLY A CA 1
ATOM 2496 C C . GLY A 1 308 ? 7.312 8.427 1.064 1.00 69.94 308 GLY A C 1
ATOM 2497 O O . GLY A 1 308 ? 6.231 7.894 1.294 1.00 69.94 308 GLY A O 1
ATOM 2498 N N . MET A 1 309 ? 8.386 8.150 1.809 1.00 77.50 309 MET A N 1
ATOM 2499 C CA . MET A 1 309 ? 8.281 7.407 3.061 1.00 77.50 309 MET A CA 1
ATOM 2500 C C . MET A 1 309 ? 7.733 8.323 4.154 1.00 77.50 309 MET A C 1
ATOM 2502 O O . MET A 1 309 ? 8.084 9.501 4.219 1.00 77.50 309 MET A O 1
ATOM 2506 N N . PHE A 1 310 ? 6.928 7.778 5.060 1.00 81.19 310 PHE A N 1
ATOM 2507 C CA . PHE A 1 310 ? 6.502 8.494 6.256 1.00 81.19 310 PHE A CA 1
ATOM 2508 C C . PHE A 1 310 ? 6.989 7.764 7.499 1.00 81.19 310 PHE A C 1
ATOM 2510 O O . PHE A 1 310 ? 7.257 6.562 7.500 1.00 81.19 310 PHE A O 1
ATOM 2517 N N . TYR A 1 311 ? 7.123 8.511 8.587 1.00 82.44 311 TYR A N 1
ATOM 2518 C CA . TYR A 1 311 ? 7.553 7.945 9.852 1.00 82.44 311 TYR A CA 1
ATOM 2519 C C . TYR A 1 311 ? 6.489 6.984 10.413 1.00 82.44 311 TYR A C 1
ATOM 2521 O O . TYR A 1 311 ? 5.396 7.398 10.814 1.00 82.44 311 TYR A O 1
ATOM 2529 N N . GLY A 1 312 ? 6.819 5.689 10.437 1.00 69.00 312 GLY A N 1
ATOM 2530 C CA . GLY A 1 312 ? 5.926 4.609 10.874 1.00 69.00 312 GLY A CA 1
ATOM 2531 C C . GLY A 1 312 ? 5.624 4.596 12.376 1.00 69.00 312 GLY A C 1
ATOM 2532 O O . GLY A 1 312 ? 4.504 4.247 12.751 1.00 69.00 312 GLY A O 1
ATOM 2533 N N . GLY A 1 313 ? 6.546 5.095 13.208 1.00 61.22 313 GLY A N 1
ATOM 2534 C CA . GLY A 1 313 ? 6.490 4.942 14.669 1.00 61.22 313 GLY A CA 1
ATOM 2535 C C . GLY A 1 313 ? 7.084 3.624 15.142 1.00 61.22 313 GLY A C 1
ATOM 2536 O O . GLY A 1 313 ? 6.870 2.598 14.458 1.00 61.22 313 GLY A O 1
#

Secondary structure (DSSP, 8-state):
----------------------------------EEE-SSEEEEHHHHHHHHHHTGGGHHHH-EEE--GGGTT-TTEEEEEEPGGGEEEPTT-SS-----EEEEE-TT--EEEEEEEBTTS-EEE-EEE-TTS-------TTS-EEEETTEEE-HHHHHHHHHHHHHTTTT-TTT-EE--SSSS-GGG--EEEE--SSTT---TT-----SEEEEE-TT--EEEEEEEBTTS-EEEPEEE-PPPPS-SS-TT---EEEETTEEEEHHHHHHHHHHHHHHHHT--S-S-SEEEEETTEEEEE--B-STT-B---

Foldseek 3Di:
DDDDDDDDDDDDDPPPDPPPPPPPPVPPPVQPFKWFAPFQKIAGVVLVVVVCVVCPVPCVVAWAQDAALLVVRDRFKTKHWDDPVRIDGDPLDPDDQDWIKIFIAGNVRDGPFIWTQFQLLHIATTDIDGPPDPPPPCDPLQQKWWAGRNDIGHPVQLLLQLVVLVVCVPPCVLFKAFDDARNDHSVQRKIKGAGAPDNPPPDPDDRDPHQKIFIAGPVSHTDFIWGAGNRGHIDTTDIHSDDDPPQPVVPPDQPFDDDPPATDGPVLVVVQVVVQVSVVVVPDPDPDQDWDDDPVDTDTDADDDGRSRHDND

Organism: NCBI:txid225359